Protein AF-0000000086845057 (afdb_homodimer)

Structure (mmCIF, N/CA/C/O backbone):
data_AF-0000000086845057-model_v1
#
loop_
_entity.id
_entity.type
_entity.pdbx_description
1 polymer 'CENP-V/GFA domain-containing protein'
#
loop_
_atom_site.group_PDB
_atom_site.id
_atom_site.type_symbol
_atom_site.label_atom_id
_atom_site.label_alt_id
_atom_site.label_comp_id
_atom_site.label_asym_id
_atom_site.label_entity_id
_atom_site.label_seq_id
_atom_site.pdbx_PDB_ins_code
_atom_site.Cartn_x
_atom_site.Cartn_y
_atom_site.Cartn_z
_atom_site.occupancy
_atom_site.B_iso_or_equiv
_atom_site.auth_seq_id
_atom_site.auth_comp_id
_atom_site.auth_asym_id
_atom_site.auth_atom_id
_atom_site.pdbx_PDB_model_num
ATOM 1 N N . MET A 1 1 ? -9.938 1.823 24.094 1 38.22 1 MET A N 1
ATOM 2 C CA . MET A 1 1 ? -8.742 2.551 23.688 1 38.22 1 MET A CA 1
ATOM 3 C C . MET A 1 1 ? -9.117 3.84 22.953 1 38.22 1 MET A C 1
ATOM 5 O O . MET A 1 1 ? -9.945 3.826 22.047 1 38.22 1 MET A O 1
ATOM 9 N N . SER A 1 2 ? -8.805 4.957 23.609 1 45.94 2 SER A N 1
ATOM 10 C CA . SER A 1 2 ? -9.266 6.293 23.234 1 45.94 2 SER A CA 1
ATOM 11 C C . SER A 1 2 ? -8.805 6.672 21.828 1 45.94 2 SER A C 1
ATOM 13 O O . SER A 1 2 ? -7.805 6.145 21.344 1 45.94 2 SER A O 1
ATOM 15 N N . LYS A 1 3 ? -9.664 7.242 21.125 1 55.38 3 LYS A N 1
ATOM 16 C CA . LYS A 1 3 ? -9.305 7.879 19.859 1 55.38 3 LYS A CA 1
ATOM 17 C C . LYS A 1 3 ? -7.977 8.617 19.969 1 55.38 3 LYS A C 1
ATOM 19 O O . LYS A 1 3 ? -7.727 9.305 20.953 1 55.38 3 LYS A O 1
ATOM 24 N 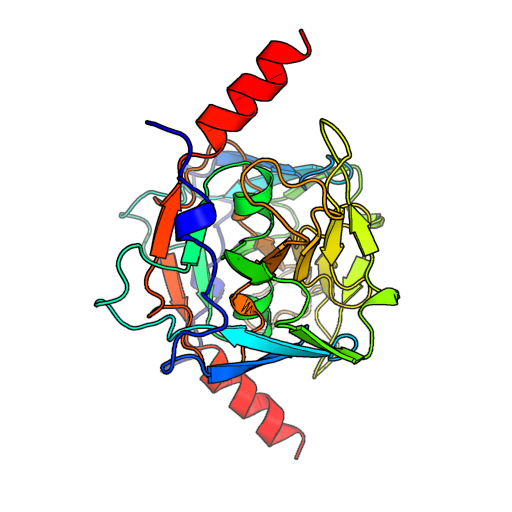N . PRO A 1 4 ? -6.992 8.195 19.156 1 59.47 4 PRO A N 1
ATOM 25 C CA . PRO A 1 4 ? -5.762 8.977 19.281 1 59.47 4 PRO A CA 1
ATOM 26 C C . PRO A 1 4 ? -6.016 10.484 19.219 1 59.47 4 PRO A C 1
ATOM 28 O O . PRO A 1 4 ? -6.926 10.93 18.516 1 59.47 4 PRO A O 1
ATOM 31 N N . ASP A 1 5 ? -5.457 11.148 20.203 1 65.12 5 ASP A N 1
ATOM 32 C CA . ASP A 1 5 ? -5.438 12.602 20.094 1 65.12 5 ASP A CA 1
ATOM 33 C C . ASP A 1 5 ? -4.68 13.047 18.859 1 65.12 5 ASP A C 1
ATOM 35 O O . ASP A 1 5 ? -3.447 13.047 18.828 1 65.12 5 ASP A O 1
ATOM 39 N N . PHE A 1 6 ? -5.305 13.32 17.734 1 67.31 6 PHE A N 1
ATOM 40 C CA . PHE A 1 6 ? -4.73 13.664 16.453 1 67.31 6 PHE A CA 1
ATOM 41 C C . PHE A 1 6 ? -3.898 14.938 16.547 1 67.31 6 PHE A C 1
ATOM 43 O O . PHE A 1 6 ? -2.961 15.133 15.766 1 67.31 6 PHE A O 1
ATOM 50 N N . ALA A 1 7 ? -4.242 15.758 17.5 1 70.75 7 ALA A N 1
ATOM 51 C CA . ALA A 1 7 ? -3.449 16.969 17.688 1 70.75 7 ALA A CA 1
ATOM 52 C C . ALA A 1 7 ? -1.992 16.641 17.984 1 70.75 7 ALA A C 1
ATOM 54 O O . ALA A 1 7 ? -1.083 17.344 17.562 1 70.75 7 ALA A O 1
ATOM 55 N N . GLU A 1 8 ? -1.863 15.508 18.609 1 77.44 8 GLU A N 1
ATOM 56 C CA . GLU A 1 8 ? -0.512 15.094 18.984 1 77.44 8 GLU A CA 1
ATOM 57 C C . GLU A 1 8 ? 0.227 14.508 17.781 1 77.44 8 GLU A C 1
ATOM 59 O O . GLU A 1 8 ? 1.453 14.383 17.797 1 77.44 8 GLU A O 1
ATOM 64 N N . LEU A 1 9 ? -0.539 14.336 16.734 1 78.75 9 LEU A N 1
ATOM 65 C CA . LEU A 1 9 ? 0.05 13.672 15.57 1 78.75 9 LEU A CA 1
ATOM 66 C C . LEU A 1 9 ? 0.524 14.695 14.539 1 78.75 9 LEU A C 1
ATOM 68 O O . LEU A 1 9 ? 1.315 14.367 13.656 1 78.75 9 LEU A O 1
ATOM 72 N N . LEU A 1 10 ? 0.167 15.898 14.789 1 84.25 10 LEU A N 1
ATOM 73 C CA . LEU A 1 10 ? 0.524 16.938 13.836 1 84.25 10 LEU A CA 1
ATOM 74 C C . LEU A 1 10 ? 1.962 17.406 14.055 1 84.25 10 LEU A C 1
ATOM 76 O O . LEU A 1 10 ? 2.396 17.578 15.195 1 84.25 10 LEU A O 1
ATOM 80 N N . ALA A 1 11 ? 2.635 17.5 12.992 1 82.69 11 ALA A N 1
ATOM 81 C CA . ALA A 1 11 ? 3.924 18.172 13.055 1 82.69 11 ALA A CA 1
ATOM 82 C C . ALA A 1 11 ? 3.746 19.656 13.375 1 82.69 11 ALA A C 1
ATOM 84 O O . ALA A 1 11 ? 3.246 20.422 12.547 1 82.69 11 ALA A O 1
ATOM 85 N N . ALA A 1 12 ? 4.23 20 14.492 1 84.81 12 ALA A N 1
ATOM 86 C CA . ALA A 1 12 ? 4.125 21.422 14.844 1 84.81 12 ALA A CA 1
ATOM 87 C C . ALA A 1 12 ? 4.941 22.281 13.883 1 84.81 12 ALA A C 1
ATOM 89 O O . ALA A 1 12 ? 6.141 22.062 13.711 1 84.81 12 ALA A O 1
ATOM 90 N N . PRO A 1 13 ? 4.316 23.281 13.297 1 88.75 13 PRO A N 1
ATOM 91 C CA . PRO A 1 13 ? 5.039 24.094 12.312 1 88.75 13 PRO A CA 1
ATOM 92 C C . PRO A 1 13 ? 6.262 24.781 12.914 1 88.75 13 PRO A C 1
ATOM 94 O O . PRO A 1 13 ? 7.238 25.047 12.203 1 88.75 13 PRO A O 1
ATOM 97 N N . GLU A 1 14 ? 6.234 25 14.141 1 90.31 14 GLU A N 1
ATOM 98 C CA . GLU A 1 14 ? 7.297 25.766 14.781 1 90.31 14 GLU A CA 1
ATOM 99 C C . GLU A 1 14 ? 8.391 24.844 15.32 1 90.31 14 GLU A C 1
ATOM 101 O O . GLU A 1 14 ? 9.406 25.312 15.844 1 90.31 14 GLU A O 1
ATOM 106 N N . ASN A 1 15 ? 8.156 23.625 15.219 1 91.19 15 ASN A N 1
ATOM 107 C CA . ASN A 1 15 ? 9.195 22.688 15.68 1 91.19 15 ASN A CA 1
ATOM 108 C C . ASN A 1 15 ? 10.508 22.906 14.93 1 91.19 15 ASN A C 1
ATOM 110 O O . ASN A 1 15 ? 10.562 22.766 13.711 1 91.19 15 ASN A O 1
ATOM 114 N N . PRO A 1 16 ? 11.562 23.266 15.633 1 93.31 16 PRO A N 1
ATOM 115 C CA . PRO A 1 16 ? 12.828 23.594 14.977 1 93.31 16 PRO A CA 1
ATOM 116 C C . PRO A 1 16 ? 13.492 22.375 14.352 1 93.31 16 PRO A C 1
ATOM 118 O O . PRO A 1 16 ? 14.43 22.516 13.555 1 93.31 16 PRO A O 1
ATOM 121 N N . ASN A 1 17 ? 13.031 21.172 14.641 1 93 17 ASN A N 1
ATOM 122 C CA . ASN A 1 17 ? 13.633 19.953 14.117 1 93 17 ASN A CA 1
ATOM 123 C C . ASN A 1 17 ? 12.977 19.516 12.812 1 93 17 ASN A C 1
ATOM 125 O O . ASN A 1 17 ? 13.398 18.531 12.195 1 93 17 ASN A O 1
ATOM 129 N N . ASN A 1 18 ? 12.016 20.266 12.406 1 95.38 18 ASN A N 1
ATOM 130 C CA . ASN A 1 18 ? 11.336 19.906 11.164 1 95.38 18 ASN A CA 1
ATOM 131 C C . ASN A 1 18 ? 12.281 19.969 9.969 1 95.38 18 ASN A C 1
ATOM 133 O O . ASN A 1 18 ? 13.141 20.844 9.898 1 95.38 18 ASN A O 1
ATOM 137 N N . VAL A 1 19 ? 12.086 19.016 9.086 1 96.06 19 VAL A N 1
ATOM 138 C CA . VAL A 1 19 ? 12.836 18.984 7.836 1 96.06 19 VAL A CA 1
ATOM 139 C C . VAL A 1 19 ? 11.883 18.797 6.66 1 96.06 19 VAL A C 1
ATOM 141 O O . VAL A 1 19 ? 10.781 18.266 6.832 1 96.06 19 VAL A O 1
ATOM 144 N N . TRP A 1 20 ? 12.312 19.297 5.52 1 97.75 20 TRP A N 1
ATOM 145 C CA . TRP A 1 20 ? 11.531 19.078 4.301 1 97.75 20 TRP A CA 1
ATOM 146 C C . TRP A 1 20 ? 11.828 17.688 3.715 1 97.75 20 TRP A C 1
ATOM 148 O O . TRP A 1 20 ? 12.984 17.359 3.467 1 97.75 20 TRP A O 1
ATOM 158 N N . TYR A 1 21 ? 10.82 16.922 3.463 1 98.12 21 TYR A N 1
ATOM 159 C CA . TYR A 1 21 ? 10.914 15.633 2.787 1 98.12 21 TYR A CA 1
ATOM 160 C C . TYR A 1 21 ? 10.344 15.719 1.375 1 98.12 21 TYR A C 1
ATOM 162 O O . TYR A 1 21 ? 9.148 15.977 1.194 1 98.12 21 TYR A O 1
ATOM 170 N N . PRO A 1 22 ? 11.211 15.492 0.388 1 98.75 22 PRO A N 1
ATOM 171 C CA . PRO A 1 22 ? 10.625 15.32 -0.945 1 98.75 22 PRO A CA 1
ATOM 172 C C . PRO A 1 22 ? 9.781 14.055 -1.065 1 98.75 22 PRO A C 1
ATOM 174 O O . PRO A 1 22 ? 10.125 13.023 -0.483 1 98.75 22 PRO A O 1
ATOM 177 N N . CYS A 1 23 ? 8.68 14.203 -1.789 1 98.75 23 CYS A N 1
ATOM 178 C CA . CYS A 1 23 ? 7.738 13.109 -1.978 1 98.75 23 CYS A CA 1
ATOM 179 C C . CYS A 1 23 ? 7.355 12.961 -3.445 1 98.75 23 CYS A C 1
ATOM 181 O O . CYS A 1 23 ? 7.316 13.945 -4.184 1 98.75 23 CYS A O 1
ATOM 183 N N . SER A 1 24 ? 7.094 11.727 -3.834 1 98.75 24 SER A N 1
ATOM 184 C CA . SER A 1 24 ? 6.531 11.484 -5.16 1 98.75 24 SER A CA 1
ATOM 185 C C . SER A 1 24 ? 5.852 10.117 -5.234 1 98.75 24 SER A C 1
ATOM 187 O O . SER A 1 24 ? 6.176 9.219 -4.461 1 98.75 24 SER A O 1
ATOM 189 N N . CYS A 1 25 ? 4.859 10.086 -6.125 1 98.75 25 CYS A N 1
ATOM 190 C CA . CYS A 1 25 ? 4.379 8.758 -6.48 1 98.75 25 CYS A CA 1
ATOM 191 C C . CYS A 1 25 ? 5.418 8 -7.293 1 98.75 25 CYS A C 1
ATOM 193 O O . CYS A 1 25 ? 6.527 8.492 -7.508 1 98.75 25 CYS A O 1
ATOM 195 N N . HIS A 1 26 ? 5.148 6.805 -7.699 1 98.44 26 HIS A N 1
ATOM 196 C CA . HIS A 1 26 ? 6.18 5.988 -8.328 1 98.44 26 HIS A CA 1
ATOM 197 C C . HIS A 1 26 ? 6.527 6.508 -9.719 1 98.44 26 HIS A C 1
ATOM 199 O O . HIS A 1 26 ? 7.699 6.543 -10.094 1 98.44 26 HIS A O 1
ATOM 205 N N . CYS A 1 27 ? 5.523 6.91 -10.531 1 98.19 27 CYS A N 1
ATOM 206 C CA . CYS A 1 27 ? 5.758 7.324 -11.906 1 98.19 27 CYS A CA 1
ATOM 207 C C . CYS A 1 27 ? 6.258 8.758 -11.969 1 98.19 27 CYS A C 1
ATOM 209 O O . CYS A 1 27 ? 6.715 9.219 -13.016 1 98.19 27 CYS A O 1
ATOM 211 N N . GLY A 1 28 ? 6.055 9.469 -10.938 1 98.12 28 GLY A N 1
ATOM 212 C CA . GLY A 1 28 ? 6.559 10.828 -10.898 1 98.12 28 GLY A CA 1
ATOM 213 C C . GLY A 1 28 ? 5.523 11.859 -11.305 1 98.12 28 GLY A C 1
ATOM 214 O O . GLY A 1 28 ? 5.789 13.062 -11.266 1 98.12 28 GLY A O 1
ATOM 215 N N . ALA A 1 29 ? 4.328 11.445 -11.609 1 98.44 29 ALA A N 1
ATOM 216 C CA . ALA A 1 29 ? 3.283 12.375 -12.031 1 98.44 29 ALA A CA 1
ATOM 217 C C . ALA A 1 29 ? 2.904 13.328 -10.898 1 98.44 29 ALA A C 1
ATOM 219 O O . ALA A 1 29 ? 2.463 14.445 -11.148 1 98.44 29 ALA A O 1
ATOM 220 N N . THR A 1 30 ? 3.025 12.906 -9.703 1 98.62 30 THR A N 1
ATOM 221 C CA . THR A 1 30 ? 2.773 13.75 -8.539 1 98.62 30 THR A CA 1
ATOM 222 C C . THR A 1 30 ? 4.035 13.898 -7.695 1 98.62 30 THR A C 1
ATOM 224 O O . THR A 1 30 ? 4.695 12.906 -7.371 1 98.62 30 THR A O 1
ATOM 227 N N . SER A 1 31 ? 4.344 15.117 -7.418 1 98.75 31 SER A N 1
ATOM 228 C CA . SER A 1 31 ? 5.492 15.422 -6.574 1 98.75 31 SER A CA 1
ATOM 229 C C . SER A 1 31 ? 5.211 16.625 -5.676 1 98.75 31 SER A C 1
ATOM 231 O O . SER A 1 31 ? 4.465 17.531 -6.051 1 98.75 31 SER A O 1
ATOM 233 N N . PHE A 1 32 ? 5.75 16.609 -4.504 1 98.88 32 PHE A N 1
ATOM 234 C CA . PHE A 1 32 ? 5.625 17.656 -3.5 1 98.88 32 PHE A CA 1
ATOM 235 C C . PHE A 1 32 ? 6.664 17.484 -2.398 1 98.88 32 PHE A C 1
ATOM 237 O O . PHE A 1 32 ? 7.508 16.594 -2.475 1 98.88 32 PHE A O 1
ATOM 244 N N . LYS A 1 33 ? 6.688 18.391 -1.488 1 98.75 33 LYS A N 1
ATOM 245 C CA . LYS A 1 33 ? 7.484 18.234 -0.278 1 98.75 33 LYS A CA 1
ATOM 246 C C . LYS A 1 33 ? 6.668 18.562 0.969 1 98.75 33 LYS A C 1
ATOM 248 O O . LYS A 1 33 ? 5.73 19.359 0.911 1 98.75 33 LYS A O 1
ATOM 253 N N . ILE A 1 34 ? 7.023 17.938 2.078 1 98.31 34 ILE A N 1
ATOM 254 C CA . ILE A 1 34 ? 6.301 18.109 3.334 1 98.31 34 ILE A CA 1
ATOM 255 C C . ILE A 1 34 ? 7.285 18.453 4.449 1 98.31 34 ILE A C 1
ATOM 257 O O . ILE A 1 34 ? 8.359 17.844 4.547 1 98.31 34 ILE A O 1
ATOM 261 N N . LEU A 1 35 ? 6.918 19.469 5.238 1 97.56 35 LEU A N 1
ATOM 262 C CA . LEU A 1 35 ? 7.672 19.875 6.418 1 97.56 35 LEU A CA 1
ATOM 263 C C . LEU A 1 35 ? 7.219 19.094 7.645 1 97.56 35 LEU A C 1
ATOM 265 O O . LEU A 1 35 ? 6.066 19.203 8.07 1 97.56 35 LEU A O 1
ATOM 269 N N . HIS A 1 36 ? 8.141 18.281 8.227 1 96.25 36 HIS A N 1
ATOM 270 C CA . HIS A 1 36 ? 7.762 17.391 9.32 1 96.25 36 HIS A CA 1
ATOM 271 C C . HIS A 1 36 ? 8.961 17.078 10.203 1 96.25 36 HIS A C 1
ATOM 273 O O . HIS A 1 36 ? 10.109 17.203 9.781 1 96.25 36 HIS A O 1
ATOM 279 N N . GLU A 1 37 ? 8.68 16.672 11.406 1 94.94 37 GLU A N 1
ATOM 280 C CA . GLU A 1 37 ? 9.75 16.25 12.305 1 94.94 37 GLU A CA 1
ATOM 281 C C . GLU A 1 37 ? 10.383 14.953 11.836 1 94.94 37 GLU A C 1
ATOM 283 O O . GLU A 1 37 ? 9.828 14.258 10.977 1 94.94 37 GLU A O 1
ATOM 288 N N . PRO A 1 38 ? 11.57 14.617 12.391 1 94 38 PRO A N 1
ATOM 289 C CA . PRO A 1 38 ? 12.195 13.359 11.992 1 94 38 PRO A CA 1
ATOM 290 C C . PRO A 1 38 ? 11.32 12.141 12.305 1 94 38 PRO A C 1
ATOM 292 O O . PRO A 1 38 ? 10.781 12.031 13.406 1 94 38 PRO A O 1
ATOM 295 N N . LEU A 1 39 ? 11.266 11.242 11.398 1 95.88 39 LEU A N 1
ATOM 296 C CA . LEU A 1 39 ? 10.258 10.18 11.445 1 95.88 39 LEU A CA 1
ATOM 297 C C . LEU A 1 39 ? 10.852 8.891 12.008 1 95.88 39 LEU A C 1
ATOM 299 O O . LEU A 1 39 ? 10.117 7.969 12.367 1 95.88 39 LEU A O 1
ATOM 303 N N . GLU A 1 40 ? 12.195 8.844 12.07 1 93.44 40 GLU A N 1
ATOM 304 C CA . GLU A 1 40 ? 12.891 7.637 12.516 1 93.44 40 GLU A CA 1
ATOM 305 C C . GLU A 1 40 ? 13.328 7.758 13.969 1 93.44 40 GLU A C 1
ATOM 307 O O . GLU A 1 40 ? 13.711 6.766 14.594 1 93.44 40 GLU A O 1
ATOM 312 N N . SER A 1 41 ? 13.219 8.984 14.492 1 88.62 41 SER A N 1
ATOM 313 C CA . SER A 1 41 ? 13.734 9.227 15.836 1 88.62 41 SER A CA 1
ATOM 314 C C . SER A 1 41 ? 12.852 8.555 16.891 1 88.62 41 SER A C 1
ATOM 316 O O . SER A 1 41 ? 11.656 8.836 16.969 1 88.62 41 SER A O 1
ATOM 318 N N . PRO A 1 42 ? 13.469 7.793 17.703 1 87.38 42 PRO A N 1
ATOM 319 C CA . PRO A 1 42 ? 12.695 7.176 18.781 1 87.38 42 PRO A CA 1
ATOM 320 C C . PRO A 1 42 ? 12.273 8.18 19.859 1 87.38 42 PRO A C 1
ATOM 322 O O . PRO A 1 42 ? 11.406 7.879 20.688 1 87.38 42 PRO A O 1
ATOM 325 N N . SER A 1 43 ? 12.812 9.305 19.781 1 82.62 43 SER A N 1
ATOM 326 C CA . SER A 1 43 ? 12.523 10.297 20.812 1 82.62 43 SER A CA 1
ATOM 327 C C . SER A 1 43 ? 11.227 11.039 20.516 1 82.62 43 SER A C 1
ATOM 329 O O . SER A 1 43 ? 10.688 11.734 21.391 1 82.62 43 SER A O 1
ATOM 331 N N . SER A 1 44 ? 10.789 10.836 19.312 1 80.62 44 SER A N 1
ATOM 332 C CA . SER A 1 44 ? 9.516 11.461 18.984 1 80.62 44 SER A CA 1
ATOM 333 C C . SER A 1 44 ? 8.359 10.805 19.719 1 80.62 44 SER A C 1
ATOM 335 O O . SER A 1 44 ? 8.008 9.648 19.438 1 80.62 44 SER A O 1
ATOM 337 N N . LYS A 1 45 ? 7.805 11.414 20.719 1 79.25 45 LYS A N 1
ATOM 338 C CA . LYS A 1 45 ? 6.684 10.922 21.5 1 79.25 45 LYS A CA 1
ATOM 339 C C . LYS A 1 45 ? 5.535 11.922 21.516 1 79.25 45 LYS A C 1
ATOM 341 O O . LYS A 1 45 ? 5.695 13.055 21.969 1 79.25 45 LYS A O 1
ATOM 346 N N . PRO A 1 46 ? 4.594 11.484 20.891 1 81.31 46 PRO A N 1
ATOM 347 C CA . PRO A 1 46 ? 4.254 10.18 20.312 1 81.31 46 PRO A CA 1
ATOM 348 C C . PRO A 1 46 ? 4.898 9.953 18.953 1 81.31 46 PRO A C 1
ATOM 350 O O . PRO A 1 46 ? 5.285 10.906 18.281 1 81.31 46 PRO A O 1
ATOM 353 N N . ALA A 1 47 ? 5.027 8.648 18.641 1 89.94 47 ALA A N 1
ATOM 354 C CA . ALA A 1 47 ? 5.539 8.336 17.312 1 89.94 47 ALA A CA 1
ATOM 355 C C . ALA A 1 47 ? 4.719 9.023 16.219 1 89.94 47 ALA A C 1
ATOM 357 O O . ALA A 1 47 ? 3.486 9.023 16.281 1 89.94 47 ALA A O 1
ATOM 358 N N . PRO A 1 48 ? 5.375 9.508 15.281 1 92 48 PRO A N 1
ATOM 359 C CA . PRO A 1 48 ? 4.676 10.398 14.352 1 92 48 PRO A CA 1
ATOM 360 C C . PRO A 1 48 ? 4.031 9.648 13.188 1 92 48 PRO A C 1
ATOM 362 O O . PRO A 1 48 ? 3.221 10.219 12.453 1 92 48 PRO A O 1
ATOM 365 N N . VAL A 1 49 ? 4.387 8.414 13 1 96.56 49 VAL A N 1
ATOM 366 C CA . VAL A 1 49 ? 3.881 7.688 11.844 1 96.56 49 VAL A CA 1
ATOM 367 C C . VAL A 1 49 ? 2.811 6.691 12.281 1 96.56 49 VAL A C 1
ATOM 369 O O . VAL A 1 49 ? 3.092 5.766 13.047 1 96.56 49 VAL A O 1
ATOM 372 N N . ILE A 1 50 ? 1.66 6.855 11.727 1 95.62 50 ILE A N 1
ATOM 373 C CA . ILE A 1 50 ? 0.522 6.035 12.133 1 95.62 50 ILE A CA 1
ATOM 374 C C . ILE A 1 50 ? 0.45 4.785 11.258 1 95.62 50 ILE A C 1
ATOM 376 O O . ILE A 1 50 ? 0.477 4.875 10.031 1 95.62 50 ILE A O 1
ATOM 380 N N . LYS A 1 51 ? 0.389 3.676 11.953 1 96.5 51 LYS A N 1
ATOM 381 C CA . LYS A 1 51 ? 0.033 2.402 11.336 1 96.5 51 LYS A CA 1
ATOM 382 C C . LYS A 1 51 ? -1.318 1.905 11.844 1 96.5 51 LYS A C 1
ATOM 384 O O . LYS A 1 51 ? -1.419 1.389 12.961 1 96.5 51 LYS A O 1
ATOM 389 N N . CYS A 1 52 ? -2.299 2.061 11.078 1 95.5 52 CYS A N 1
ATOM 390 C CA . CYS A 1 52 ? -3.676 1.756 11.453 1 95.5 52 CYS A CA 1
ATOM 391 C C . CYS A 1 52 ? -4.129 0.437 10.844 1 95.5 52 CYS A C 1
ATOM 393 O O . CYS A 1 52 ? -3.705 0.08 9.742 1 95.5 52 CYS A O 1
ATOM 395 N N . ASN A 1 53 ? -5.055 -0.255 11.492 1 95.5 53 ASN A N 1
ATOM 396 C CA . ASN A 1 53 ? -5.48 -1.554 10.977 1 95.5 53 ASN A CA 1
ATOM 397 C C . ASN A 1 53 ? -6.918 -1.51 10.469 1 95.5 53 ASN A C 1
ATOM 399 O O . ASN A 1 53 ? -7.586 -2.543 10.391 1 95.5 53 ASN A O 1
ATOM 403 N N . CYS A 1 54 ? -7.426 -0.37 10.18 1 94.94 54 CYS A N 1
ATOM 404 C CA . CYS A 1 54 ? -8.711 -0.356 9.484 1 94.94 54 CYS A CA 1
ATOM 405 C C . CYS A 1 54 ? -8.57 -0.91 8.07 1 94.94 54 CYS A C 1
ATOM 407 O O . CYS A 1 54 ? -7.453 -1.097 7.578 1 94.94 54 CYS A O 1
ATOM 409 N N . SER A 1 55 ? -9.68 -1.18 7.41 1 95.62 55 SER A N 1
ATOM 410 C CA . SER A 1 55 ? -9.656 -1.872 6.125 1 95.62 55 SER A CA 1
ATOM 411 C C . SER A 1 55 ? -8.914 -1.053 5.07 1 95.62 55 SER A C 1
ATOM 413 O O . SER A 1 55 ? -8.109 -1.591 4.309 1 95.62 55 SER A O 1
ATOM 415 N N . MET A 1 56 ? -9.086 0.261 5.039 1 96.44 56 MET A N 1
ATOM 416 C CA . MET A 1 56 ? -8.461 1.11 4.031 1 96.44 56 MET A CA 1
ATOM 417 C C . MET A 1 56 ? -6.949 1.171 4.234 1 96.44 56 MET A C 1
ATOM 419 O O . MET A 1 56 ? -6.188 1.012 3.281 1 96.44 56 MET A O 1
ATOM 423 N N . CYS A 1 57 ? -6.562 1.35 5.414 1 97.31 57 CYS A N 1
ATOM 424 C CA . CYS A 1 57 ? -5.137 1.46 5.703 1 97.31 57 CYS A CA 1
ATOM 425 C C . CYS A 1 57 ? -4.422 0.144 5.422 1 97.31 57 CYS A C 1
ATOM 427 O O . CYS A 1 57 ? -3.309 0.139 4.891 1 97.31 57 CYS A O 1
ATOM 429 N N . VAL A 1 58 ? -5.086 -0.956 5.781 1 97.69 58 VAL A N 1
ATOM 430 C CA . VAL A 1 58 ? -4.473 -2.262 5.555 1 97.69 58 VAL A CA 1
ATOM 431 C C . VAL A 1 58 ? -4.344 -2.518 4.055 1 97.69 58 VAL A C 1
ATOM 433 O O . VAL A 1 58 ? -3.266 -2.865 3.568 1 97.69 58 VAL A O 1
ATOM 436 N N . LYS A 1 59 ? -5.352 -2.277 3.314 1 98.19 59 LYS A N 1
ATOM 437 C CA . LYS A 1 59 ? -5.375 -2.635 1.899 1 98.19 59 LYS A CA 1
ATOM 438 C C . LYS A 1 59 ? -4.473 -1.713 1.084 1 98.19 59 LYS A C 1
ATOM 440 O O . LYS A 1 59 ? -3.895 -2.131 0.078 1 98.19 59 LYS A O 1
ATOM 445 N N . THR A 1 60 ? -4.285 -0.497 1.499 1 98.12 60 THR A N 1
ATOM 446 C CA . THR A 1 60 ? -3.455 0.432 0.741 1 98.12 60 THR A CA 1
ATOM 447 C C . THR A 1 60 ? -2.021 0.423 1.262 1 98.12 60 THR A C 1
ATOM 449 O O . THR A 1 60 ? -1.113 0.937 0.604 1 98.12 60 THR A O 1
ATOM 452 N N . GLY A 1 61 ? -1.837 -0.11 2.441 1 98 61 GLY A N 1
ATOM 453 C CA . GLY A 1 61 ? -0.512 -0.102 3.041 1 98 61 GLY A CA 1
ATOM 454 C C . GLY A 1 61 ? -0.107 1.258 3.578 1 98 61 GLY A C 1
ATOM 455 O O . GLY A 1 61 ? 1.083 1.562 3.678 1 98 61 GLY A O 1
ATOM 456 N N . TYR A 1 62 ? -1.047 2.055 3.975 1 98.44 62 TYR A N 1
ATOM 457 C CA . TYR A 1 62 ? -0.795 3.395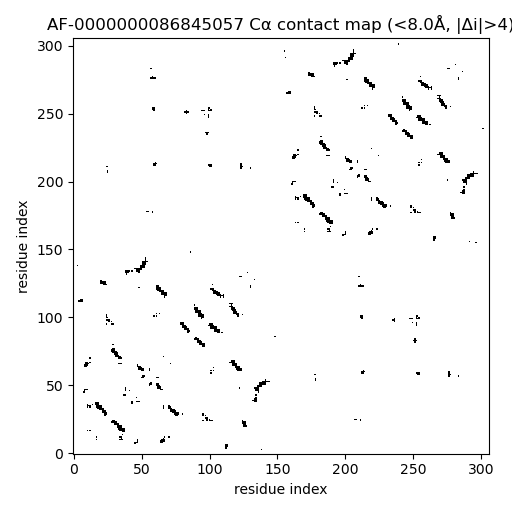 4.496 1 98.44 62 TYR A CA 1
ATOM 458 C C . TYR A 1 62 ? 0.146 3.346 5.691 1 98.44 62 TYR A C 1
ATOM 460 O O . TYR A 1 62 ? -0.009 2.502 6.578 1 98.44 62 TYR A O 1
ATOM 468 N N . LEU A 1 63 ? 1.11 4.133 5.668 1 98.31 63 LEU A N 1
ATOM 469 C CA . LEU A 1 63 ? 1.825 4.684 6.812 1 98.31 63 LEU A CA 1
ATOM 470 C C . LEU A 1 63 ? 1.687 6.203 6.859 1 98.31 63 LEU A C 1
ATOM 472 O O . LEU A 1 63 ? 2.344 6.914 6.098 1 98.31 63 LEU A O 1
ATOM 476 N N . LEU A 1 64 ? 0.897 6.715 7.828 1 97.38 64 LEU A N 1
ATOM 477 C CA . LEU A 1 64 ? 0.407 8.078 7.66 1 97.38 64 LEU A CA 1
ATOM 478 C C . LEU A 1 64 ? 1.141 9.039 8.586 1 97.38 64 LEU A C 1
ATOM 480 O O . LEU A 1 64 ? 1.337 8.734 9.766 1 97.38 64 LEU A O 1
ATOM 484 N N . ILE A 1 65 ? 1.511 10.141 8.008 1 96.5 65 ILE A N 1
ATOM 485 C CA . ILE A 1 65 ? 1.941 11.297 8.789 1 96.5 65 ILE A CA 1
ATOM 486 C C . ILE A 1 65 ? 0.98 12.461 8.562 1 96.5 65 ILE A C 1
ATOM 488 O O . ILE A 1 65 ? 0.411 12.602 7.473 1 96.5 65 ILE A O 1
ATOM 492 N N . TYR A 1 66 ? 0.847 13.266 9.578 1 94.19 66 TYR A N 1
ATOM 493 C CA . TYR A 1 66 ? -0.132 14.344 9.555 1 94.19 66 TYR A CA 1
ATOM 494 C C . TYR A 1 66 ? 0.555 15.703 9.609 1 94.19 66 TYR A C 1
ATOM 496 O O . TYR A 1 66 ? 1.523 15.883 10.352 1 94.19 66 TYR A O 1
ATOM 504 N N . ALA A 1 67 ? 0.036 16.609 8.828 1 93.25 67 ALA A N 1
ATOM 505 C CA . ALA A 1 67 ? 0.538 17.969 8.789 1 93.25 67 ALA A CA 1
ATOM 506 C C . ALA A 1 67 ? -0.567 18.953 8.391 1 93.25 67 ALA A C 1
ATOM 508 O O . ALA A 1 67 ? -1.598 18.547 7.848 1 93.25 67 ALA A O 1
ATOM 509 N N . PHE A 1 68 ? -0.281 20.172 8.766 1 92.5 68 PHE A N 1
ATOM 510 C CA . PHE A 1 68 ? -1.133 21.203 8.195 1 92.5 68 PHE A CA 1
ATOM 511 C C . PHE A 1 68 ? -0.865 21.375 6.699 1 92.5 68 PHE A C 1
ATOM 513 O O . PHE A 1 68 ? 0.264 21.188 6.242 1 92.5 68 PHE A O 1
ATOM 520 N N . ARG A 1 69 ? -1.896 21.75 5.973 1 93.88 69 ARG A N 1
ATOM 521 C CA . ARG A 1 69 ? -1.782 21.922 4.527 1 93.88 69 ARG A CA 1
ATOM 522 C C . ARG A 1 69 ? -0.652 22.875 4.168 1 93.88 69 ARG A C 1
ATOM 524 O O . ARG A 1 69 ? 0.043 22.672 3.17 1 93.88 69 ARG A O 1
ATOM 531 N N . HIS A 1 70 ? -0.479 23.891 4.953 1 93.69 70 HIS A N 1
ATOM 532 C CA . HIS A 1 70 ? 0.523 24.906 4.629 1 93.69 70 HIS A CA 1
ATOM 533 C C . HIS A 1 70 ? 1.935 24.359 4.836 1 93.69 70 HIS A C 1
ATOM 535 O O . HIS A 1 70 ? 2.914 25.016 4.473 1 93.69 70 HIS A O 1
ATOM 541 N N . GLN A 1 71 ? 2.068 23.188 5.414 1 96.31 71 GLN A N 1
ATOM 542 C CA . GLN A 1 71 ? 3.361 22.531 5.57 1 96.31 71 GLN A CA 1
ATOM 543 C C . GLN A 1 71 ? 3.682 21.656 4.363 1 96.31 71 GLN A C 1
ATOM 545 O O . GLN A 1 71 ? 4.645 20.891 4.383 1 96.31 71 GLN A O 1
ATOM 550 N N . ILE A 1 72 ? 2.908 21.75 3.357 1 97.69 72 ILE A N 1
ATOM 551 C CA . ILE A 1 72 ? 3.129 21.047 2.104 1 97.69 72 ILE A CA 1
ATOM 552 C C . ILE A 1 72 ? 3.344 22.047 0.972 1 97.69 72 ILE A C 1
ATOM 554 O O . ILE A 1 72 ? 2.584 23.016 0.834 1 97.69 72 ILE A O 1
ATOM 558 N N . GLU A 1 73 ? 4.363 21.828 0.252 1 98.31 73 GLU A N 1
ATOM 559 C CA . GLU A 1 73 ? 4.605 22.562 -0.988 1 98.31 73 GLU A CA 1
ATOM 560 C C . GLU A 1 73 ? 4.414 21.672 -2.205 1 98.31 73 GLU A C 1
ATOM 562 O O . GLU A 1 73 ? 5.23 20.781 -2.469 1 98.31 73 GLU A O 1
ATOM 567 N N . TYR A 1 74 ? 3.395 21.969 -2.949 1 98.12 74 TYR A N 1
ATOM 568 C CA . TYR A 1 74 ? 3.049 21.141 -4.105 1 98.12 74 TYR A CA 1
ATOM 569 C C . TYR A 1 74 ? 3.893 21.516 -5.316 1 98.12 74 TYR A C 1
ATOM 571 O O . TYR A 1 74 ? 4.043 22.703 -5.629 1 98.12 74 TYR A O 1
ATOM 579 N N . THR A 1 75 ? 4.445 20.547 -5.914 1 98.5 75 THR A N 1
ATOM 580 C CA . THR A 1 75 ? 5.281 20.781 -7.09 1 98.5 75 THR A CA 1
ATOM 581 C C . THR A 1 75 ? 4.531 20.406 -8.367 1 98.5 75 THR A C 1
ATOM 583 O O . THR A 1 75 ? 4.516 21.172 -9.328 1 98.5 75 THR A O 1
ATOM 586 N N . SER A 1 76 ? 3.914 19.203 -8.414 1 98.31 76 SER A N 1
ATOM 587 C CA . SER A 1 76 ? 3.209 18.781 -9.617 1 98.31 76 SER A CA 1
ATOM 588 C C . SER A 1 76 ? 2.168 17.703 -9.305 1 98.31 76 SER A C 1
ATOM 590 O O . SER A 1 76 ? 2.334 16.922 -8.367 1 98.31 76 SER A O 1
ATOM 592 N N . GLY A 1 77 ? 1.021 17.766 -9.992 1 98.5 77 GLY A N 1
ATOM 593 C CA . GLY A 1 77 ? 0.153 16.609 -10.18 1 98.5 77 GLY A CA 1
ATOM 594 C C . GLY A 1 77 ? -0.857 16.438 -9.062 1 98.5 77 GLY A C 1
ATOM 595 O O . GLY A 1 77 ? -1.696 15.539 -9.117 1 98.5 77 GLY A O 1
ATOM 596 N N . TRP A 1 78 ? -0.808 17.266 -8.016 1 97.94 78 TRP A N 1
ATOM 597 C CA . TRP A 1 78 ? -1.724 17.062 -6.898 1 97.94 78 TRP A CA 1
ATOM 598 C C . TRP A 1 78 ? -3.174 17.109 -7.367 1 97.94 78 TRP A C 1
ATOM 600 O O . TRP A 1 78 ? -3.984 16.266 -6.988 1 97.94 78 TRP A O 1
ATOM 610 N N . ASP A 1 79 ? -3.467 18.062 -8.203 1 96.81 79 ASP A N 1
ATOM 611 C CA . ASP A 1 79 ? -4.836 18.281 -8.656 1 96.81 79 ASP A CA 1
ATOM 612 C C . ASP A 1 79 ? -5.277 17.188 -9.617 1 96.81 79 ASP A C 1
ATOM 614 O O . ASP A 1 79 ? -6.465 17.047 -9.914 1 96.81 79 ASP A O 1
ATOM 618 N N . GLU A 1 80 ? -4.387 16.359 -10.125 1 98.31 80 GLU A N 1
ATOM 619 C CA . GLU A 1 80 ? -4.691 15.289 -11.07 1 98.31 80 GLU A CA 1
ATOM 620 C C . GLU A 1 80 ? -4.902 13.961 -10.352 1 98.31 80 GLU A C 1
ATOM 622 O O . GLU A 1 80 ? -5.32 12.977 -10.961 1 98.31 80 GLU A O 1
ATOM 627 N N . LEU A 1 81 ? -4.648 13.969 -9.07 1 98.75 81 LEU A N 1
ATOM 628 C CA . LEU A 1 81 ? -4.855 12.75 -8.305 1 98.75 81 LEU A CA 1
ATOM 629 C C . LEU A 1 81 ? -6.328 12.344 -8.312 1 98.75 81 LEU A C 1
ATOM 631 O O . LEU A 1 81 ? -7.211 13.203 -8.305 1 98.75 81 LEU A O 1
ATOM 635 N N . ARG A 1 82 ? -6.477 11.023 -8.328 1 98.69 82 ARG A N 1
ATOM 636 C CA . ARG A 1 82 ? -7.82 10.492 -8.148 1 98.69 82 ARG A CA 1
ATOM 637 C C . ARG A 1 82 ? -8.219 10.5 -6.676 1 98.69 82 ARG A C 1
ATOM 639 O O . ARG A 1 82 ? -7.355 10.469 -5.797 1 98.69 82 ARG A O 1
ATOM 646 N N . SER A 1 83 ? -9.539 10.648 -6.449 1 98.19 83 SER A N 1
ATOM 647 C CA . SER A 1 83 ? -10.086 10.648 -5.098 1 98.19 83 SER A CA 1
ATOM 648 C C . SER A 1 83 ? -11.07 9.5 -4.898 1 98.19 83 SER A C 1
ATOM 650 O O . SER A 1 83 ? -11.945 9.281 -5.734 1 98.19 83 SER A O 1
ATOM 652 N N . TYR A 1 84 ? -10.875 8.781 -3.873 1 98.25 84 TYR A N 1
ATOM 653 C CA . TYR A 1 84 ? -11.797 7.742 -3.438 1 98.25 84 TYR A CA 1
ATOM 654 C C . TYR A 1 84 ? -12.43 8.102 -2.096 1 98.25 84 TYR A C 1
ATOM 656 O O . TYR A 1 84 ? -11.727 8.469 -1.152 1 98.25 84 TYR A O 1
ATOM 664 N N . ARG A 1 85 ? -13.75 8.016 -2.104 1 95.69 85 ARG A N 1
ATOM 665 C CA . ARG A 1 85 ? -14.523 8.281 -0.892 1 95.69 85 ARG A CA 1
ATOM 666 C C . ARG A 1 85 ? -15.383 7.082 -0.519 1 95.69 85 ARG A C 1
ATOM 668 O O . ARG A 1 85 ? -15.945 6.418 -1.394 1 95.69 85 ARG A O 1
ATOM 675 N N . PHE A 1 86 ? -15.508 6.891 0.767 1 92.75 86 PHE A N 1
ATOM 676 C CA . PHE A 1 86 ? -16.359 5.816 1.254 1 92.75 86 PHE A CA 1
ATOM 677 C C . PHE A 1 86 ? -16.969 6.18 2.604 1 92.75 86 PHE A C 1
ATOM 679 O O . PHE A 1 86 ? -16.688 7.242 3.154 1 92.75 86 PHE A O 1
ATOM 686 N N . ALA A 1 87 ? -17.875 5.312 3.119 1 87.12 87 ALA A N 1
ATOM 687 C CA . ALA A 1 87 ? -18.594 5.543 4.367 1 87.12 87 ALA A CA 1
ATOM 688 C C . ALA A 1 87 ? -19.281 6.902 4.359 1 87.12 87 ALA A C 1
ATOM 690 O O . ALA A 1 87 ? -20.188 7.141 3.559 1 87.12 87 ALA A O 1
ATOM 691 N N . SER A 1 88 ? -18.734 7.887 5.211 1 74.69 88 SER A N 1
ATOM 692 C CA . SER A 1 88 ? -19.359 9.203 5.254 1 74.69 88 SER A CA 1
ATOM 693 C C . SER A 1 88 ? -19.062 10.008 3.992 1 74.69 88 SER A C 1
ATOM 695 O O . SER A 1 88 ? -19.703 11.023 3.73 1 74.69 88 SER A O 1
ATOM 697 N N . LYS A 1 89 ? -18.141 9.531 3.221 1 82.19 89 LYS A N 1
ATOM 698 C CA . LYS A 1 89 ? -17.734 10.133 1.954 1 82.19 89 LYS A CA 1
ATOM 699 C C . LYS A 1 89 ? -17.25 11.562 2.156 1 82.19 89 LYS A C 1
ATOM 701 O O . LYS A 1 89 ? -17.469 12.43 1.311 1 82.19 89 LYS A O 1
ATOM 706 N N . THR A 1 90 ? -16.516 11.82 3.262 1 83 90 THR A N 1
ATOM 707 C CA . THR A 1 90 ? -16.109 13.18 3.596 1 83 90 THR A CA 1
ATOM 708 C C . THR A 1 90 ? -14.609 13.359 3.348 1 83 90 THR A C 1
ATOM 710 O O . THR A 1 90 ? -14.133 14.492 3.203 1 83 90 THR A O 1
ATOM 713 N N . TRP A 1 91 ? -13.93 12.258 3.305 1 90.88 91 TRP A N 1
ATOM 714 C CA . TRP A 1 91 ? -12.477 12.32 3.158 1 90.88 91 TRP A CA 1
ATOM 715 C C . TRP A 1 91 ? -12.047 11.82 1.783 1 90.88 91 TRP A C 1
ATOM 717 O O . TRP A 1 91 ? -12.586 10.844 1.273 1 90.88 91 TRP A O 1
ATOM 727 N N . ASP A 1 92 ? -11.172 12.57 1.206 1 95.62 92 ASP A N 1
ATOM 728 C CA . ASP A 1 92 ? -10.602 12.164 -0.076 1 95.62 92 ASP A CA 1
ATOM 729 C C . ASP A 1 92 ? -9.359 11.297 0.123 1 95.62 92 ASP A C 1
ATOM 731 O O . ASP A 1 92 ? -8.305 11.797 0.509 1 95.62 92 ASP A O 1
ATOM 735 N N . HIS A 1 93 ? -9.516 10.039 -0.111 1 98.06 93 HIS A N 1
ATOM 736 C CA . HIS A 1 93 ? -8.328 9.211 -0.258 1 98.06 93 HIS A CA 1
ATOM 737 C C . HIS A 1 93 ? -7.723 9.352 -1.651 1 98.06 93 HIS A C 1
ATOM 739 O O . HIS A 1 93 ? -8.289 8.867 -2.631 1 98.06 93 HIS A O 1
ATOM 745 N N . LYS A 1 94 ? -6.594 9.977 -1.709 1 98.75 94 LYS A N 1
ATOM 746 C CA . LYS A 1 94 ? -6.02 10.375 -2.99 1 98.75 94 LYS A CA 1
ATOM 747 C C . LYS A 1 94 ? -4.973 9.367 -3.463 1 98.75 94 LYS A C 1
ATOM 749 O O . LYS A 1 94 ? -4.176 8.875 -2.662 1 98.75 94 LYS A O 1
ATOM 754 N N . PHE A 1 95 ? -4.984 9.062 -4.758 1 98.88 95 PHE A N 1
ATOM 755 C CA . PHE A 1 95 ? -3.998 8.148 -5.32 1 98.88 95 PHE A CA 1
ATOM 756 C C . PHE A 1 95 ? -3.688 8.516 -6.77 1 98.88 95 PHE A C 1
ATOM 758 O O . PHE A 1 95 ? -4.492 9.172 -7.434 1 98.88 95 PHE A O 1
ATOM 765 N N . CYS A 1 96 ? -2.514 8.18 -7.234 1 98.88 96 CYS A N 1
ATOM 766 C CA . CYS A 1 96 ? -2.115 8.438 -8.609 1 98.88 96 CYS A CA 1
ATOM 767 C C . CYS A 1 96 ? -2.875 7.535 -9.578 1 98.88 96 CYS A C 1
ATOM 769 O O . CYS A 1 96 ? -2.824 6.309 -9.461 1 98.88 96 CYS A O 1
ATOM 771 N N . GLY A 1 97 ? -3.531 8.133 -10.523 1 98.62 97 GLY A N 1
ATOM 772 C CA . GLY A 1 97 ? -4.301 7.371 -11.492 1 98.62 97 GLY A CA 1
ATOM 773 C C . GLY A 1 97 ? -3.432 6.637 -12.5 1 98.62 97 GLY A C 1
ATOM 774 O O . GLY A 1 97 ? -3.91 5.75 -13.211 1 98.62 97 GLY A O 1
ATOM 775 N N . ALA A 1 98 ? -2.189 6.98 -12.547 1 98.44 98 ALA A N 1
ATOM 776 C CA . ALA A 1 98 ? -1.282 6.395 -13.531 1 98.44 98 ALA A CA 1
ATOM 777 C C . ALA A 1 98 ? -0.56 5.18 -12.953 1 98.44 98 ALA A C 1
ATOM 779 O O . ALA A 1 98 ? -0.428 4.152 -13.617 1 98.44 98 ALA A O 1
ATOM 780 N N . CYS A 1 99 ? -0.117 5.262 -11.68 1 98.62 99 CYS A N 1
ATOM 781 C CA . CYS A 1 99 ? 0.698 4.164 -11.172 1 98.62 99 CYS A CA 1
ATOM 782 C C . CYS A 1 99 ? 0.038 3.512 -9.961 1 98.62 99 CYS A C 1
ATOM 784 O O . CYS A 1 99 ? 0.546 2.523 -9.43 1 98.62 99 CYS A O 1
ATOM 786 N N . GLY A 1 100 ? -0.998 4.062 -9.484 1 98.69 100 GLY A N 1
ATOM 787 C CA . GLY A 1 100 ? -1.782 3.416 -8.445 1 98.69 100 GLY A CA 1
ATOM 788 C C . GLY A 1 100 ? -1.297 3.74 -7.047 1 98.69 100 GLY A C 1
ATOM 789 O O . GLY A 1 100 ? -1.9 3.311 -6.062 1 98.69 100 GLY A O 1
ATOM 790 N N . THR A 1 101 ? -0.23 4.551 -6.898 1 98.88 101 THR A N 1
ATOM 791 C CA . THR A 1 101 ? 0.333 4.852 -5.586 1 98.88 101 THR A CA 1
ATOM 792 C C . THR A 1 101 ? -0.67 5.621 -4.73 1 98.88 101 THR A C 1
ATOM 794 O O . THR A 1 101 ? -1.236 6.621 -5.176 1 98.88 101 THR A O 1
ATOM 797 N N . SER A 1 102 ? -0.952 5.074 -3.525 1 98.94 102 SER A N 1
ATOM 798 C CA . SER A 1 102 ? -1.741 5.805 -2.537 1 98.94 102 SER A CA 1
ATOM 799 C C . SER A 1 102 ? -0.953 6.973 -1.953 1 98.94 102 SER A C 1
ATOM 801 O O . SER A 1 102 ? 0.086 6.77 -1.321 1 98.94 102 SER A O 1
ATOM 803 N N . VAL A 1 103 ? -1.5 8.188 -2.082 1 98.88 103 VAL A N 1
ATOM 804 C CA . VAL A 1 103 ? -0.729 9.383 -1.764 1 98.88 103 VAL A CA 1
ATOM 805 C C . VAL A 1 103 ? -1.076 9.859 -0.356 1 98.88 103 VAL A C 1
ATOM 807 O O . VAL A 1 103 ? -0.188 10.227 0.419 1 98.88 103 VAL A O 1
ATOM 810 N N . GLY A 1 104 ? -2.344 9.922 -0.031 1 98.44 104 GLY A N 1
ATOM 811 C CA . GLY A 1 104 ? -2.738 10.391 1.288 1 98.44 104 GLY A CA 1
ATOM 812 C C . GLY A 1 104 ? -4.227 10.656 1.404 1 98.44 104 GLY A C 1
ATOM 813 O O . GLY A 1 104 ? -5.012 10.203 0.57 1 98.44 104 GLY A O 1
ATOM 814 N N . ILE A 1 105 ? -4.559 11.312 2.539 1 96.38 105 ILE A N 1
ATOM 815 C CA . ILE A 1 105 ? -5.945 11.641 2.852 1 96.38 105 ILE A CA 1
ATOM 816 C C . ILE A 1 105 ? -6.098 13.148 3.004 1 96.38 105 ILE A C 1
ATOM 818 O O . ILE A 1 105 ? -5.41 13.773 3.816 1 96.38 105 ILE A O 1
ATOM 822 N N . ASP A 1 106 ? -6.922 13.688 2.172 1 95.44 106 ASP A N 1
ATOM 823 C CA . ASP A 1 106 ? -7.332 15.086 2.303 1 95.44 106 ASP A CA 1
ATOM 824 C C . ASP A 1 106 ? -8.656 15.203 3.057 1 95.44 106 ASP A C 1
ATOM 826 O O . ASP A 1 106 ? -9.703 14.781 2.559 1 95.44 106 ASP A O 1
ATOM 830 N N . PHE A 1 107 ? -8.602 15.836 4.242 1 91.56 107 PHE A N 1
ATOM 831 C CA . PHE A 1 107 ? -9.781 15.914 5.098 1 91.56 107 PHE A CA 1
ATOM 832 C C . PHE A 1 107 ? -10.633 17.125 4.734 1 91.56 107 PHE A C 1
ATOM 834 O O . PHE A 1 107 ? -11.641 17.406 5.387 1 91.56 107 PHE A O 1
ATOM 841 N N . ARG A 1 108 ? -10.219 17.844 3.811 1 87.44 108 ARG A N 1
ATOM 842 C CA . ARG A 1 108 ? -10.977 18.938 3.23 1 87.44 108 ARG A CA 1
ATOM 843 C C . ARG A 1 108 ? -11.367 19.953 4.297 1 87.44 108 ARG A C 1
ATOM 845 O O . ARG A 1 108 ? -12.469 20.5 4.27 1 87.44 108 ARG A O 1
ATOM 852 N N . GLY A 1 109 ? -10.492 20.141 5.238 1 83.5 109 GLY A N 1
ATOM 853 C CA . GLY A 1 109 ? -10.734 21.109 6.297 1 83.5 109 GLY A CA 1
ATOM 854 C C . GLY A 1 109 ? -11.75 20.625 7.316 1 83.5 109 GLY A C 1
ATOM 855 O O . GLY A 1 109 ? -12.203 21.406 8.164 1 83.5 109 GLY A O 1
ATOM 856 N N . LEU A 1 110 ? -12.164 19.438 7.27 1 74.81 110 LEU A N 1
ATOM 857 C CA . LEU A 1 110 ? -13.258 18.938 8.094 1 74.81 110 LEU A CA 1
ATOM 858 C C . LEU A 1 110 ? -12.734 18 9.18 1 74.81 110 LEU A C 1
ATOM 860 O O . LEU A 1 110 ? -13.516 17.406 9.922 1 74.81 110 LEU A O 1
ATOM 864 N N . HIS A 1 111 ? -11.477 17.984 9.383 1 71.19 111 HIS A N 1
ATOM 865 C CA . HIS A 1 111 ? -11 17.047 10.398 1 71.19 111 HIS A CA 1
ATOM 866 C C . HIS A 1 111 ? -11.438 17.469 11.797 1 71.19 111 HIS A C 1
ATOM 868 O O . HIS A 1 111 ? -11.242 18.625 12.188 1 71.19 1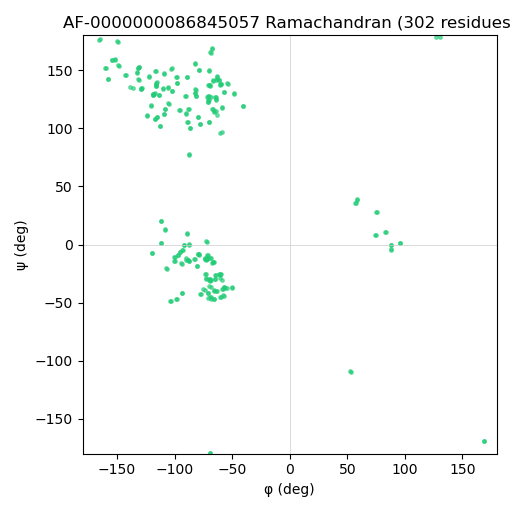11 HIS A O 1
ATOM 874 N N . PRO A 1 112 ? -12.039 16.516 12.422 1 63.72 112 PRO A N 1
ATOM 875 C CA . PRO A 1 112 ? -12.641 16.906 13.695 1 63.72 112 PRO A CA 1
ATOM 876 C C . PRO A 1 112 ? -11.602 17.234 14.766 1 63.72 112 PRO A C 1
ATOM 878 O O . PRO A 1 112 ? -11.883 18 15.695 1 63.72 112 PRO A O 1
ATOM 881 N N . LEU A 1 113 ? -10.594 16.609 14.641 1 59.84 113 LEU A N 1
ATOM 882 C CA . LEU A 1 113 ? -9.742 16.578 15.828 1 59.84 113 LEU A CA 1
ATOM 883 C C . LEU A 1 113 ? -8.758 17.734 15.812 1 59.84 113 LEU A C 1
ATOM 885 O O . LEU A 1 113 ? -8.078 18 16.812 1 59.84 113 LEU A O 1
ATOM 889 N N . ALA A 1 114 ? -8.648 18.375 14.773 1 59.72 114 ALA A N 1
ATOM 890 C CA . ALA A 1 114 ? -7.707 19.484 14.852 1 59.72 114 ALA A CA 1
ATOM 891 C C . ALA A 1 114 ? -8.25 20.719 14.133 1 59.72 114 ALA A C 1
ATOM 893 O O . ALA A 1 114 ? -9.008 20.594 13.164 1 59.72 114 ALA A O 1
ATOM 894 N N . ALA A 1 115 ? -8.016 21.688 14.891 1 65.06 115 ALA A N 1
ATOM 895 C CA . ALA A 1 115 ? -8.305 22.984 14.289 1 65.06 115 ALA A CA 1
ATOM 896 C C . ALA A 1 115 ? -7.402 23.25 13.086 1 65.06 115 ALA A C 1
ATOM 898 O O . ALA A 1 115 ? -6.188 23.047 13.156 1 65.06 115 ALA A O 1
ATOM 899 N N . GLY A 1 116 ? -8.023 23.328 11.945 1 78.44 116 GLY A N 1
ATOM 900 C CA . GLY A 1 116 ? -7.289 23.75 10.766 1 78.44 116 GLY A CA 1
ATOM 901 C C . GLY A 1 116 ? -7.414 22.781 9.602 1 78.44 116 GLY A C 1
ATOM 902 O O . GLY A 1 116 ? -8.125 21.766 9.703 1 78.44 116 GLY A O 1
ATOM 903 N N . ASP A 1 117 ? -6.797 23.141 8.531 1 90.44 117 ASP A N 1
ATOM 904 C CA . ASP A 1 117 ? -6.773 22.344 7.305 1 90.44 117 ASP A CA 1
ATOM 905 C C . ASP A 1 117 ? -5.633 21.328 7.328 1 90.44 117 ASP A C 1
ATOM 907 O O . ASP A 1 117 ? -4.48 21.672 7.062 1 90.44 117 ASP A O 1
ATOM 911 N N . ILE A 1 118 ? -6 20.062 7.645 1 91.44 118 ILE A N 1
ATOM 912 C CA . ILE A 1 118 ? -5.02 19 7.859 1 91.44 118 ILE A CA 1
ATOM 913 C C . ILE A 1 118 ? -5.07 18 6.699 1 91.44 118 ILE A C 1
ATOM 915 O O . ILE A 1 118 ? -6.133 17.766 6.125 1 91.44 118 ILE A O 1
ATOM 919 N N . ILE A 1 119 ? -3.908 17.484 6.426 1 93.75 119 ILE A N 1
ATOM 920 C CA . ILE A 1 119 ? -3.754 16.438 5.426 1 93.75 119 ILE A CA 1
ATOM 921 C C . ILE A 1 119 ? -2.922 15.289 6.008 1 93.75 119 ILE A C 1
ATOM 923 O O . ILE A 1 119 ? -2.004 15.523 6.797 1 93.75 119 ILE A O 1
ATOM 927 N N . ALA A 1 120 ? -3.27 14.109 5.691 1 95.88 120 ALA A N 1
ATOM 928 C CA . ALA A 1 120 ? -2.43 12.953 5.984 1 95.88 120 ALA A CA 1
ATOM 929 C C . ALA A 1 120 ? -1.691 12.484 4.734 1 95.88 120 ALA A C 1
ATOM 931 O O . ALA A 1 120 ? -2.295 12.336 3.668 1 95.88 120 ALA A O 1
ATOM 932 N N . ILE A 1 121 ? -0.405 12.266 4.887 1 98 121 ILE A N 1
ATOM 933 C CA . ILE A 1 121 ? 0.424 11.844 3.764 1 98 121 ILE A CA 1
ATOM 934 C C . ILE A 1 121 ? 0.986 10.445 4.031 1 98 121 ILE A C 1
ATOM 936 O O . ILE A 1 121 ? 1.396 10.141 5.156 1 98 121 ILE A O 1
ATOM 940 N N . ASN A 1 122 ? 0.938 9.617 2.994 1 98.81 122 ASN A N 1
ATOM 941 C CA . ASN A 1 122 ? 1.584 8.305 3.045 1 98.81 122 ASN A CA 1
ATOM 942 C C . ASN A 1 122 ? 3.104 8.438 3.105 1 98.81 122 ASN A C 1
ATOM 944 O O . ASN A 1 122 ? 3.734 8.867 2.141 1 98.81 122 ASN A O 1
ATOM 948 N N . ALA A 1 123 ? 3.68 7.992 4.16 1 98.69 123 ALA A N 1
ATOM 949 C CA . ALA A 1 123 ? 5.113 8.148 4.387 1 98.69 123 ALA A CA 1
ATOM 950 C C . ALA A 1 123 ? 5.922 7.328 3.385 1 98.69 123 ALA A C 1
ATOM 952 O O . ALA A 1 123 ? 7.121 7.555 3.209 1 98.69 123 ALA A O 1
ATOM 953 N N . ARG A 1 124 ? 5.324 6.422 2.725 1 98.62 124 ARG A N 1
ATOM 954 C CA . ARG A 1 124 ? 5.984 5.578 1.734 1 98.62 124 ARG A CA 1
ATOM 955 C C . ARG A 1 124 ? 6.441 6.398 0.533 1 98.62 124 ARG A C 1
ATOM 957 O O . ARG A 1 124 ? 7.254 5.934 -0.27 1 98.62 124 ARG A O 1
ATOM 964 N N . LEU A 1 125 ? 5.938 7.59 0.422 1 98.5 125 LEU A N 1
ATOM 965 C CA . LEU A 1 125 ? 6.281 8.438 -0.712 1 98.5 125 LEU A CA 1
ATOM 966 C C . LEU A 1 125 ? 7.547 9.242 -0.427 1 98.5 125 LEU A C 1
ATOM 968 O O . LEU A 1 125 ? 8.117 9.852 -1.335 1 98.5 125 LEU A O 1
ATOM 972 N N . LEU A 1 126 ? 7.949 9.289 0.788 1 98.38 126 LEU A N 1
ATOM 973 C CA . LEU A 1 126 ? 9.062 10.148 1.178 1 98.38 126 LEU A CA 1
ATOM 974 C C . LEU A 1 126 ? 10.383 9.609 0.628 1 98.38 126 LEU A C 1
ATOM 976 O O . LEU A 1 126 ? 10.617 8.398 0.649 1 98.38 126 LEU A O 1
ATOM 980 N N . GLN A 1 127 ? 11.102 10.5 0.174 1 96.62 127 GLN A N 1
ATOM 981 C CA . GLN A 1 127 ? 12.453 10.148 -0.267 1 96.62 127 GLN A CA 1
ATOM 982 C C . GLN A 1 127 ? 13.453 10.273 0.877 1 96.62 127 GLN A C 1
ATOM 984 O O . GLN A 1 127 ? 13.289 11.117 1.764 1 96.62 127 GLN A O 1
ATOM 989 N N . GLY A 1 128 ? 14.406 9.398 0.892 1 93.06 128 GLY A N 1
ATOM 990 C CA . GLY A 1 128 ? 15.477 9.484 1.874 1 93.06 128 GLY A CA 1
ATOM 991 C C . GLY A 1 128 ? 15.109 8.875 3.213 1 93.06 128 GLY A C 1
ATOM 992 O O . GLY A 1 128 ? 15.773 9.133 4.223 1 93.06 128 GLY A O 1
ATOM 993 N N . VAL A 1 129 ? 14.039 8.195 3.232 1 94.25 129 VAL A N 1
ATOM 994 C CA . VAL A 1 129 ? 13.578 7.555 4.465 1 94.25 129 VAL A CA 1
ATOM 995 C C . VAL A 1 129 ? 13.578 6.039 4.293 1 94.25 129 VAL A C 1
ATOM 997 O O . VAL A 1 129 ? 13.258 5.527 3.219 1 94.25 129 VAL A O 1
ATOM 1000 N N . ASP A 1 130 ? 14.055 5.371 5.336 1 94.75 130 ASP A N 1
ATOM 1001 C CA . ASP A 1 130 ? 13.938 3.916 5.398 1 94.75 130 ASP A CA 1
ATOM 1002 C C . ASP A 1 130 ? 12.633 3.5 6.082 1 94.75 130 ASP A C 1
ATOM 1004 O O . ASP A 1 130 ? 12.5 3.627 7.301 1 94.75 130 ASP A O 1
ATOM 1008 N N . ILE A 1 131 ? 11.75 2.896 5.312 1 96.06 131 ILE A N 1
ATOM 1009 C CA . ILE A 1 131 ? 10.406 2.617 5.812 1 96.06 131 ILE A CA 1
ATOM 1010 C C . ILE A 1 131 ? 10.484 1.615 6.965 1 96.06 131 ILE A C 1
ATOM 1012 O O . ILE A 1 131 ? 9.633 1.614 7.852 1 96.06 131 ILE A O 1
ATOM 1016 N N . ASP A 1 132 ? 11.492 0.815 6.984 1 94.38 132 ASP A N 1
ATOM 1017 C CA . ASP A 1 132 ? 11.633 -0.216 8.008 1 94.38 132 ASP A CA 1
ATOM 1018 C C . ASP A 1 132 ? 12.156 0.374 9.312 1 94.38 132 ASP A C 1
ATOM 1020 O O . ASP A 1 132 ? 12.125 -0.287 10.359 1 94.38 132 ASP A O 1
ATOM 1024 N N . LYS A 1 133 ? 12.555 1.6 9.297 1 95.94 133 LYS A N 1
ATOM 1025 C CA . LYS A 1 133 ? 13.133 2.23 10.484 1 95.94 133 LYS A CA 1
ATOM 1026 C C . LYS A 1 133 ? 12.203 3.316 11.023 1 95.94 133 LYS A C 1
ATOM 1028 O O . LYS A 1 133 ? 12.531 3.977 12.016 1 95.94 133 LYS A O 1
ATOM 1033 N N . LEU A 1 134 ? 11.102 3.504 10.43 1 97.25 134 LEU A N 1
ATOM 1034 C CA . LEU A 1 134 ? 10.156 4.523 10.883 1 97.25 134 LEU A CA 1
ATOM 1035 C C . LEU A 1 134 ? 9.688 4.227 12.305 1 97.25 134 LEU A C 1
ATOM 1037 O O . LEU A 1 134 ? 9.508 3.066 12.68 1 97.25 134 LEU A O 1
ATOM 1041 N N . ASN A 1 135 ? 9.547 5.324 13.086 1 96.12 135 ASN A N 1
ATOM 1042 C CA . ASN A 1 135 ? 8.906 5.219 14.398 1 96.12 135 ASN A CA 1
ATOM 1043 C C . ASN A 1 135 ? 7.391 5.152 14.273 1 96.12 135 ASN A C 1
ATOM 1045 O O . ASN A 1 135 ? 6.73 6.18 14.102 1 96.12 135 ASN A O 1
ATOM 1049 N N . LEU A 1 136 ? 6.848 3.928 14.445 1 96.19 136 LEU A N 1
ATOM 1050 C CA . LEU A 1 136 ? 5.445 3.67 14.141 1 96.19 136 LEU A CA 1
ATOM 1051 C C . LEU A 1 136 ? 4.594 3.711 15.398 1 96.19 136 LEU A C 1
ATOM 1053 O O . LEU A 1 136 ? 5.023 3.246 16.453 1 96.19 136 LEU A O 1
ATOM 1057 N N . ARG A 1 137 ? 3.432 4.211 15.219 1 94.25 137 ARG A N 1
ATOM 1058 C CA . ARG A 1 137 ? 2.379 4.152 16.234 1 94.25 137 ARG A CA 1
ATOM 1059 C C . ARG A 1 137 ? 1.206 3.307 15.75 1 94.25 137 ARG A C 1
ATOM 1061 O O . ARG A 1 137 ? 0.456 3.721 14.859 1 94.25 137 ARG A O 1
ATOM 1068 N N . PRO A 1 138 ? 1.047 2.152 16.359 1 93.81 138 PRO A N 1
ATOM 1069 C CA . PRO A 1 138 ? -0.12 1.352 15.977 1 93.81 138 PRO A CA 1
ATOM 1070 C C . PRO A 1 138 ? -1.436 1.966 16.438 1 93.81 138 PRO A C 1
ATOM 1072 O O . PRO A 1 138 ? -1.502 2.527 17.547 1 93.81 138 PRO A O 1
ATOM 1075 N N . VAL A 1 139 ? -2.408 1.957 15.586 1 92.56 139 VAL A N 1
ATOM 1076 C CA . VAL A 1 139 ? -3.758 2.416 15.898 1 92.56 139 VAL A CA 1
ATOM 1077 C C . VAL A 1 139 ? -4.773 1.343 15.516 1 92.56 139 VAL A C 1
ATOM 1079 O O . VAL A 1 139 ? -4.664 0.728 14.453 1 92.56 139 VAL A O 1
ATOM 1082 N N . ASN A 1 140 ? -5.715 1.099 16.422 1 92.25 140 ASN A N 1
ATOM 1083 C CA . ASN A 1 140 ? -6.777 0.137 16.141 1 92.25 140 ASN A CA 1
ATOM 1084 C C . ASN A 1 140 ? -7.957 0.794 15.43 1 92.25 140 ASN A C 1
ATOM 1086 O O . ASN A 1 140 ? -9 1.024 16.047 1 92.25 140 ASN A O 1
ATOM 1090 N N . GLY A 1 141 ? -7.773 0.999 14.188 1 91.5 141 GLY A N 1
ATOM 1091 C CA . GLY A 1 141 ? -8.812 1.639 13.398 1 91.5 141 GLY A CA 1
ATOM 1092 C C . GLY A 1 141 ? -9.992 0.731 13.125 1 91.5 141 GLY A C 1
ATOM 1093 O O . GLY A 1 141 ? -11.102 1.208 12.844 1 91.5 141 GLY A O 1
ATOM 1094 N N . ARG A 1 142 ? -9.781 -0.489 13.133 1 88.12 142 ARG A N 1
ATOM 1095 C CA . ARG A 1 142 ? -10.852 -1.454 12.93 1 88.12 142 ARG A CA 1
ATOM 1096 C C . ARG A 1 142 ? -11.945 -1.283 13.977 1 88.12 142 ARG A C 1
ATOM 1098 O O . ARG A 1 142 ? -13.133 -1.423 13.672 1 88.12 142 ARG A O 1
ATOM 1105 N N . ALA A 1 143 ? -11.539 -1.015 15.117 1 83.75 143 ALA A N 1
ATOM 1106 C CA . ALA A 1 143 ? -12.484 -0.827 16.219 1 83.75 143 ALA A CA 1
ATOM 1107 C C . ALA A 1 143 ? -13.281 0.462 16.031 1 83.75 143 ALA A C 1
ATOM 1109 O O . ALA A 1 143 ? -14.438 0.547 16.453 1 83.75 143 ALA A O 1
ATOM 1110 N N . TYR A 1 144 ? -12.641 1.441 15.414 1 73.06 144 TYR A N 1
ATOM 1111 C CA . TYR A 1 144 ? -13.32 2.717 15.211 1 73.06 144 TYR A CA 1
ATOM 1112 C C . TYR A 1 144 ? -14.297 2.635 14.047 1 73.06 144 TYR A C 1
ATOM 1114 O O . TYR A 1 144 ? -15.367 3.246 14.086 1 73.06 144 TYR A O 1
ATOM 1122 N N . GLN A 1 145 ? -13.883 2.01 13 1 60.66 145 GLN A N 1
ATOM 1123 C CA . GLN A 1 145 ? -14.773 1.824 11.852 1 60.66 145 GLN A CA 1
ATOM 1124 C C . GLN A 1 145 ? -16.031 1.05 12.242 1 60.66 145 GLN A C 1
ATOM 1126 O O . GLN A 1 145 ? -17.109 1.325 11.742 1 60.66 145 GLN A O 1
ATOM 1131 N N . ALA A 1 146 ? -15.805 0.02 12.977 1 51.34 146 ALA A N 1
ATOM 1132 C CA . ALA A 1 146 ? -16.953 -0.731 13.484 1 51.34 146 ALA A CA 1
ATOM 1133 C C . ALA A 1 146 ? -17.969 0.198 14.141 1 51.34 146 ALA A C 1
ATOM 1135 O O . ALA A 1 146 ? -19.172 -0.016 14.023 1 51.34 146 ALA A O 1
ATOM 1136 N N . GLY A 1 147 ? -17.328 1.114 14.734 1 44.34 147 GLY A N 1
ATOM 1137 C CA . GLY A 1 147 ? -18.266 2.061 15.328 1 44.34 147 GLY A CA 1
ATOM 1138 C C . GLY A 1 147 ? -19 2.895 14.305 1 44.34 147 GLY A C 1
ATOM 1139 O O . GLY A 1 147 ? -20.156 3.293 14.539 1 44.34 147 GLY A O 1
ATOM 1140 N N . TYR A 1 148 ? -18.297 3.213 13.258 1 46.09 148 TYR A N 1
ATOM 1141 C CA . TYR A 1 148 ? -18.984 3.979 12.219 1 46.09 148 TYR A CA 1
ATOM 1142 C C . TYR A 1 148 ? -20 3.119 11.492 1 46.09 148 TYR A C 1
ATOM 1144 O O . TYR A 1 148 ? -21.047 3.621 11.047 1 46.09 148 TYR A O 1
ATOM 1152 N N . ASN A 1 149 ? -19.641 1.906 11.102 1 42.47 149 ASN A N 1
ATOM 1153 C CA . ASN A 1 149 ? -20.641 1.033 10.5 1 42.47 149 ASN A CA 1
ATOM 1154 C C . ASN A 1 149 ? -21.828 0.824 11.438 1 42.47 149 ASN A C 1
ATOM 1156 O O . ASN A 1 149 ? -22.953 0.579 10.984 1 42.47 149 ASN A O 1
ATOM 1160 N N . GLU A 1 150 ? -21.625 0.737 12.68 1 35.41 150 GLU A N 1
ATOM 1161 C CA . GLU A 1 150 ? -22.766 0.634 13.586 1 35.41 150 GLU A CA 1
ATOM 1162 C C . GLU A 1 150 ? -23.547 1.942 13.633 1 35.41 150 GLU A C 1
ATOM 1164 O O . GLU A 1 150 ? -24.719 1.959 14.031 1 35.41 150 GLU A O 1
ATOM 1169 N N . GLN A 1 151 ? -22.984 3.02 13.445 1 31.81 151 GLN A N 1
ATOM 1170 C CA . GLN A 1 151 ? -23.844 4.195 13.516 1 31.81 151 GLN A CA 1
ATOM 1171 C C . GLN A 1 151 ? -24.734 4.297 12.281 1 31.81 151 GLN A C 1
ATOM 1173 O O . GLN A 1 151 ? -25.734 5.02 12.289 1 31.81 151 GLN A O 1
ATOM 1178 N N . ASP A 1 152 ? -24.234 3.984 11.086 1 31.36 152 ASP A N 1
ATOM 1179 C CA . ASP A 1 152 ? -25.266 4.098 10.055 1 31.36 152 ASP A CA 1
ATOM 1180 C C . ASP A 1 152 ? -26.281 2.967 10.164 1 31.36 152 ASP A C 1
ATOM 1182 O O . ASP A 1 152 ? -27.125 2.791 9.281 1 31.36 152 ASP A O 1
ATOM 1186 N N . VAL A 1 153 ? -26.156 2.057 11.164 1 24.66 153 VAL A N 1
ATOM 1187 C CA . VAL A 1 153 ? -27.453 1.406 11.312 1 24.66 153 VAL A CA 1
ATOM 1188 C C . VAL A 1 153 ? -28.344 2.229 12.242 1 24.66 153 VAL A C 1
ATOM 1190 O O . VAL A 1 153 ? -27.859 2.811 13.219 1 24.66 153 VAL A O 1
ATOM 1193 N N . MET B 1 1 ? 23.734 -11.234 -2.545 1 38.25 1 MET B N 1
ATOM 1194 C CA . MET B 1 1 ? 22.562 -12.023 -2.154 1 38.25 1 MET B CA 1
ATOM 1195 C C . MET B 1 1 ? 21.766 -12.445 -3.377 1 38.25 1 MET B C 1
ATOM 1197 O O . MET B 1 1 ? 21.438 -11.617 -4.234 1 38.25 1 MET B O 1
ATOM 1201 N N . SER B 1 2 ? 21.766 -13.734 -3.629 1 45.88 2 SER B N 1
ATOM 1202 C CA . SER B 1 2 ? 21.25 -14.359 -4.84 1 45.88 2 SER B CA 1
ATOM 1203 C C . SER B 1 2 ? 19.766 -14.047 -5.039 1 45.88 2 SER B C 1
ATOM 1205 O O . SER B 1 2 ? 19.062 -13.75 -4.074 1 45.88 2 SER B O 1
ATOM 1207 N N . LYS B 1 3 ? 19.422 -13.766 -6.223 1 55.16 3 LYS B N 1
ATOM 1208 C CA . LYS B 1 3 ? 18.016 -13.672 -6.609 1 55.16 3 LYS B CA 1
ATOM 1209 C C . LYS B 1 3 ? 17.188 -14.773 -5.957 1 55.16 3 LYS B C 1
ATOM 1211 O O . LYS B 1 3 ? 17.609 -15.93 -5.914 1 55.16 3 LYS B O 1
ATOM 1216 N N . PRO B 1 4 ? 16.203 -14.375 -5.148 1 59.5 4 PRO B N 1
ATOM 1217 C CA . PRO B 1 4 ? 15.422 -15.484 -4.602 1 59.5 4 PRO B CA 1
ATOM 1218 C C . PRO B 1 4 ? 14.977 -16.484 -5.676 1 59.5 4 PRO B C 1
ATOM 1220 O O . PRO B 1 4 ? 14.734 -16.094 -6.82 1 59.5 4 PRO B O 1
ATOM 1223 N N . ASP B 1 5 ? 15.25 -17.734 -5.359 1 65.19 5 ASP B N 1
ATOM 1224 C CA . ASP B 1 5 ? 14.641 -18.766 -6.195 1 65.19 5 ASP B CA 1
ATOM 1225 C C . ASP B 1 5 ? 13.117 -18.656 -6.18 1 65.19 5 ASP B C 1
ATOM 1227 O O . ASP B 1 5 ? 12.477 -19.078 -5.219 1 65.19 5 ASP B O 1
ATOM 1231 N N . PHE B 1 6 ? 12.477 -18.031 -7.113 1 66.88 6 PHE B N 1
ATOM 1232 C CA . PHE B 1 6 ? 11.047 -17.75 -7.195 1 66.88 6 PHE B CA 1
ATOM 1233 C C . PHE B 1 6 ? 10.25 -19.047 -7.227 1 66.88 6 PHE B C 1
ATOM 1235 O O . PHE B 1 6 ? 9.094 -19.094 -6.805 1 66.88 6 PHE B O 1
ATOM 1242 N N . ALA B 1 7 ? 10.906 -20.094 -7.699 1 70 7 ALA B N 1
ATOM 1243 C CA . ALA B 1 7 ? 10.211 -21.391 -7.703 1 70 7 ALA B CA 1
ATOM 1244 C C . ALA B 1 7 ? 9.82 -21.812 -6.289 1 70 7 ALA B C 1
ATOM 1246 O O . ALA B 1 7 ? 8.773 -22.422 -6.082 1 70 7 ALA B O 1
ATOM 1247 N N . GLU B 1 8 ? 10.633 -21.344 -5.402 1 77 8 GLU B N 1
ATOM 1248 C CA . GLU B 1 8 ? 10.375 -21.703 -4.012 1 77 8 GLU B CA 1
ATOM 1249 C C . GLU B 1 8 ? 9.258 -20.844 -3.42 1 77 8 GLU B C 1
ATOM 1251 O O . GLU B 1 8 ? 8.688 -21.188 -2.383 1 77 8 GLU B O 1
ATOM 1256 N N . LEU B 1 9 ? 8.883 -19.859 -4.211 1 78.5 9 LEU B N 1
ATOM 1257 C CA . LEU B 1 9 ? 7.902 -18.922 -3.688 1 78.5 9 LEU B CA 1
ATOM 1258 C C . LEU B 1 9 ? 6.496 -19.281 -4.152 1 78.5 9 LEU B C 1
ATOM 1260 O O . LEU B 1 9 ? 5.512 -18.812 -3.582 1 78.5 9 LEU B O 1
ATOM 1264 N N . LEU B 1 10 ? 6.453 -20.203 -5.043 1 84 10 LEU B N 1
ATOM 1265 C CA . LEU B 1 10 ? 5.16 -20.594 -5.594 1 84 10 LEU B CA 1
ATOM 1266 C C . LEU B 1 10 ? 4.438 -21.562 -4.664 1 84 10 LEU B C 1
ATOM 1268 O O . LEU B 1 10 ? 5.055 -22.469 -4.117 1 84 10 LEU B O 1
ATOM 1272 N N . ALA B 1 11 ? 3.225 -21.266 -4.461 1 82.25 11 ALA B N 1
ATOM 1273 C CA . ALA B 1 11 ? 2.387 -22.266 -3.811 1 82.25 11 ALA B CA 1
ATOM 1274 C C . ALA B 1 11 ? 2.213 -23.5 -4.695 1 82.25 11 ALA B C 1
ATOM 1276 O O . ALA B 1 11 ? 1.544 -23.438 -5.73 1 82.25 11 ALA B O 1
ATOM 1277 N N . ALA B 1 12 ? 2.732 -24.562 -4.238 1 84.5 12 ALA B N 1
ATOM 1278 C CA . ALA B 1 12 ? 2.566 -25.781 -5.027 1 84.5 12 ALA B CA 1
ATOM 1279 C C . ALA B 1 12 ? 1.098 -26.172 -5.113 1 84.5 12 ALA B C 1
ATOM 1281 O O . ALA B 1 12 ? 0.426 -26.328 -4.09 1 84.5 12 ALA B O 1
ATOM 1282 N N . PRO B 1 13 ? 0.608 -26.375 -6.32 1 88.38 13 PRO B N 1
ATOM 1283 C CA . PRO B 1 13 ? -0.815 -26.703 -6.461 1 88.38 13 PRO B CA 1
ATOM 1284 C C . PRO B 1 13 ? -1.208 -27.984 -5.723 1 88.38 13 PRO B C 1
ATOM 1286 O O . PRO B 1 13 ? -2.355 -28.125 -5.293 1 88.38 13 PRO B O 1
ATOM 1289 N N . GLU B 1 14 ? -0.289 -28.812 -5.543 1 90.12 14 GLU B N 1
ATOM 1290 C CA . GLU B 1 14 ? -0.595 -30.125 -4.965 1 90.12 14 GLU B CA 1
ATOM 1291 C C . GLU B 1 14 ? -0.408 -30.109 -3.449 1 90.12 14 GLU B C 1
ATOM 1293 O O . GLU B 1 14 ? -0.68 -31.109 -2.777 1 90.12 14 GLU B O 1
ATOM 1298 N N . ASN B 1 15 ? 0.047 -29.047 -2.965 1 91 15 ASN B N 1
ATOM 1299 C CA . ASN B 1 15 ? 0.198 -28.953 -1.516 1 91 15 ASN B CA 1
ATOM 1300 C C . ASN B 1 15 ? -1.134 -29.156 -0.8 1 91 15 ASN B C 1
ATOM 1302 O O . ASN B 1 15 ? -2.074 -28.391 -0.997 1 91 15 ASN B O 1
ATOM 1306 N N . PRO B 1 16 ? -1.234 -30.188 0.008 1 93.25 16 PRO B N 1
ATOM 1307 C CA . PRO B 1 16 ? -2.51 -30.516 0.652 1 93.25 16 PRO B CA 1
ATOM 1308 C C . PRO B 1 16 ? -2.926 -29.484 1.69 1 93.25 16 PRO B C 1
ATOM 1310 O O . PRO B 1 16 ? -4.074 -29.469 2.137 1 93.25 16 PRO B O 1
ATOM 1313 N N . ASN B 1 17 ? -2.053 -28.578 2.076 1 92.94 17 ASN B N 1
ATOM 1314 C CA . ASN B 1 17 ? -2.354 -27.562 3.094 1 92.94 17 ASN B CA 1
ATOM 1315 C C . ASN B 1 17 ? -2.895 -26.281 2.471 1 92.94 17 ASN B C 1
ATOM 1317 O O . ASN B 1 17 ? -3.254 -25.344 3.186 1 92.94 17 ASN B O 1
ATOM 1321 N N . ASN B 1 18 ? -2.98 -26.297 1.194 1 95.38 18 ASN B N 1
ATOM 1322 C CA . ASN B 1 18 ? -3.484 -25.094 0.527 1 95.38 18 ASN B CA 1
ATOM 1323 C C . ASN B 1 18 ? -4.934 -24.812 0.912 1 95.38 18 ASN B C 1
ATOM 1325 O O . ASN B 1 18 ? -5.734 -25.734 1.071 1 95.38 18 ASN B O 1
ATOM 1329 N N . VAL B 1 19 ? -5.203 -23.531 1.067 1 96.06 19 VAL B N 1
ATOM 1330 C CA . VAL B 1 19 ? -6.559 -23.078 1.345 1 96.06 19 VAL B CA 1
ATOM 1331 C C . VAL B 1 19 ? -6.926 -21.938 0.391 1 96.06 19 VAL B C 1
ATOM 1333 O O . VAL B 1 19 ? -6.043 -21.25 -0.133 1 96.06 19 VAL B O 1
ATOM 1336 N N . TRP B 1 20 ? -8.219 -21.828 0.141 1 97.69 20 TRP B N 1
ATOM 1337 C CA . TRP B 1 20 ? -8.695 -20.703 -0.663 1 97.69 20 TRP B CA 1
ATOM 1338 C C . TRP B 1 20 ? -8.828 -19.438 0.184 1 97.69 20 TRP B C 1
ATOM 1340 O O . TRP B 1 20 ? -9.492 -19.453 1.223 1 97.69 20 TRP B O 1
ATOM 1350 N N . TYR B 1 21 ? -8.258 -18.375 -0.238 1 98.12 21 TYR B N 1
ATOM 1351 C CA . TYR B 1 21 ? -8.391 -17.062 0.378 1 98.12 21 TYR B CA 1
ATOM 1352 C C . TYR B 1 21 ? -9.234 -16.141 -0.488 1 98.12 21 TYR B C 1
ATOM 1354 O O . TYR B 1 21 ? -8.859 -15.82 -1.618 1 98.12 21 TYR B O 1
ATOM 1362 N N . PRO B 1 22 ? -10.375 -15.711 0.04 1 98.75 22 PRO B N 1
ATOM 1363 C CA . PRO B 1 22 ? -11.07 -14.633 -0.676 1 98.75 22 PRO B CA 1
ATOM 1364 C C . PRO B 1 22 ? -10.289 -13.32 -0.662 1 98.75 22 PRO B C 1
ATOM 1366 O O . PRO B 1 22 ? -9.648 -12.992 0.34 1 98.75 22 PRO B O 1
ATOM 1369 N N . CYS B 1 23 ? -10.344 -12.648 -1.793 1 98.75 23 CYS B N 1
ATOM 1370 C CA . CYS B 1 23 ? -9.633 -11.383 -1.966 1 98.75 23 CYS B CA 1
ATOM 1371 C C . CYS B 1 23 ? -10.539 -10.32 -2.574 1 98.75 23 CYS B C 1
ATOM 1373 O O . CYS B 1 23 ? -11.438 -10.641 -3.355 1 98.75 23 CYS B O 1
ATOM 1375 N N . SER B 1 24 ? -10.281 -9.078 -2.199 1 98.75 24 SER B N 1
ATOM 1376 C CA . SER B 1 24 ? -10.953 -7.965 -2.859 1 98.75 24 SER B CA 1
ATOM 1377 C C . SER B 1 24 ? -10.195 -6.66 -2.65 1 98.75 24 SER B C 1
ATOM 1379 O O . SER B 1 24 ? -9.438 -6.523 -1.688 1 98.75 24 SER B O 1
ATOM 1381 N N . CYS B 1 25 ? -10.383 -5.801 -3.652 1 98.75 25 CYS B N 1
ATOM 1382 C CA . CYS B 1 25 ? -9.953 -4.43 -3.383 1 98.75 25 CYS B CA 1
ATOM 1383 C C . CYS B 1 25 ? -10.859 -3.768 -2.355 1 98.75 25 CYS B C 1
ATOM 1385 O O . CYS B 1 25 ? -11.758 -4.406 -1.811 1 98.75 25 CYS B O 1
ATOM 1387 N N . HIS B 1 26 ? -10.617 -2.543 -2.01 1 98.38 26 HIS B N 1
ATOM 1388 C CA . HIS B 1 26 ? -11.359 -1.934 -0.907 1 98.38 26 HIS B CA 1
ATOM 1389 C C . HIS B 1 26 ? -12.812 -1.675 -1.291 1 98.38 26 HIS B C 1
ATOM 1391 O O . HIS B 1 26 ? -13.719 -1.903 -0.489 1 98.38 26 HIS B O 1
ATOM 1397 N N . CYS B 1 27 ? -13.078 -1.178 -2.516 1 98.12 27 CYS B N 1
ATOM 1398 C CA . CYS B 1 27 ? -14.43 -0.8 -2.926 1 98.12 27 CYS B CA 1
ATOM 1399 C C . CYS B 1 27 ? -15.227 -2.021 -3.355 1 98.12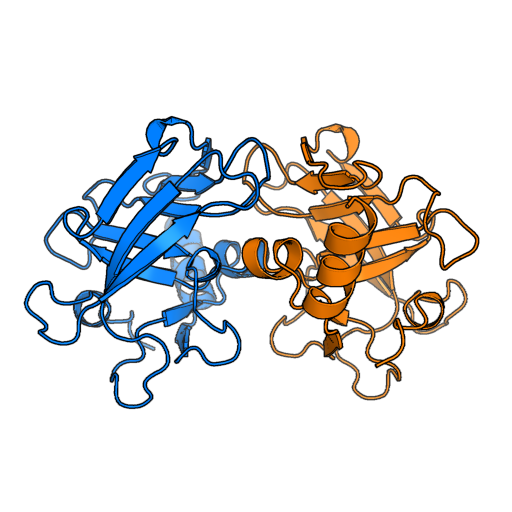 27 CYS B C 1
ATOM 1401 O O . CYS B 1 27 ? -16.453 -1.942 -3.527 1 98.12 27 CYS B O 1
ATOM 1403 N N . GLY B 1 28 ? -14.57 -3.057 -3.639 1 98.12 28 GLY B N 1
ATOM 1404 C CA . GLY B 1 28 ? -15.266 -4.281 -3.996 1 98.12 28 GLY B CA 1
ATOM 1405 C C . GLY B 1 28 ? -15.414 -4.469 -5.496 1 98.12 28 GLY B C 1
ATOM 1406 O O . GLY B 1 28 ? -15.922 -5.496 -5.949 1 98.12 28 GLY B O 1
ATOM 1407 N N . ALA B 1 29 ? -14.898 -3.564 -6.281 1 98.44 29 ALA B N 1
ATOM 1408 C CA . ALA B 1 29 ? -15.016 -3.662 -7.734 1 98.44 29 ALA B CA 1
ATOM 1409 C C . ALA B 1 29 ? -14.266 -4.879 -8.266 1 98.44 29 ALA B C 1
ATOM 1411 O O . ALA B 1 29 ? -14.625 -5.434 -9.305 1 98.44 29 ALA B O 1
ATOM 1412 N N . THR B 1 30 ? -13.234 -5.289 -7.613 1 98.62 30 THR B N 1
ATOM 1413 C CA . THR B 1 30 ? -12.484 -6.484 -7.977 1 98.62 30 THR B CA 1
ATOM 1414 C C . THR B 1 30 ? -12.516 -7.508 -6.844 1 98.62 30 THR B C 1
ATOM 1416 O O . THR B 1 30 ? -12.258 -7.172 -5.688 1 98.62 30 THR B O 1
ATOM 1419 N N . SER B 1 31 ? -12.883 -8.68 -7.211 1 98.75 31 SER B N 1
ATOM 1420 C CA . SER B 1 31 ? -12.914 -9.781 -6.258 1 98.75 31 SER B CA 1
ATOM 1421 C C . SER B 1 31 ? -12.469 -11.094 -6.906 1 98.75 31 SER B C 1
ATOM 1423 O O . SER B 1 31 ? -12.695 -11.305 -8.102 1 98.75 31 SER B O 1
ATOM 1425 N N . PHE B 1 32 ? -11.82 -11.922 -6.172 1 98.88 32 PHE B N 1
ATOM 1426 C CA . PHE B 1 32 ? -11.328 -13.234 -6.586 1 98.88 32 PHE B CA 1
ATOM 1427 C C . PHE B 1 32 ? -10.93 -14.07 -5.379 1 98.88 32 PHE B C 1
ATOM 1429 O O . PHE B 1 32 ? -11.117 -13.648 -4.234 1 98.88 32 PHE B O 1
ATOM 1436 N N . LYS B 1 33 ? -10.547 -15.281 -5.629 1 98.75 33 LYS B N 1
ATOM 1437 C CA . LYS B 1 33 ? -9.945 -16.109 -4.586 1 98.75 33 LYS B CA 1
ATOM 1438 C C . LYS B 1 33 ? -8.656 -16.766 -5.082 1 98.75 33 LYS B C 1
ATOM 1440 O O . LYS B 1 33 ? -8.5 -17.016 -6.281 1 98.75 33 LYS B O 1
ATOM 1445 N N . ILE B 1 34 ? -7.75 -17.047 -4.168 1 98.31 34 ILE B N 1
ATOM 1446 C CA . ILE B 1 34 ? -6.457 -17.625 -4.504 1 98.31 34 ILE B CA 1
ATOM 1447 C C . ILE B 1 34 ? -6.199 -18.844 -3.625 1 98.31 34 ILE B C 1
ATOM 1449 O O . ILE B 1 34 ? -6.461 -18.812 -2.42 1 98.31 34 ILE B O 1
ATOM 1453 N N . LEU B 1 35 ? -5.746 -19.922 -4.266 1 97.56 35 LEU B N 1
ATOM 1454 C CA . LEU B 1 35 ? -5.34 -21.141 -3.578 1 97.56 35 LEU B CA 1
ATOM 1455 C C . LEU B 1 35 ? -3.871 -21.078 -3.174 1 97.56 35 LEU B C 1
ATOM 1457 O O . LEU B 1 35 ? -2.99 -21 -4.035 1 97.56 35 LEU B O 1
ATOM 1461 N N . HIS B 1 36 ? -3.615 -21.109 -1.853 1 96.25 36 HIS B N 1
ATOM 1462 C CA . HIS B 1 36 ? -2.254 -20.922 -1.365 1 96.25 36 HIS B CA 1
ATOM 1463 C C . HIS B 1 36 ? -2.055 -21.594 -0.01 1 96.25 36 HIS B C 1
ATOM 1465 O O . HIS B 1 36 ? -3.023 -21.859 0.701 1 96.25 36 HIS B O 1
ATOM 1471 N N . GLU B 1 37 ? -0.833 -21.859 0.307 1 94.88 37 GLU B N 1
ATOM 1472 C CA . GLU B 1 37 ? -0.531 -22.422 1.623 1 94.88 37 GLU B CA 1
ATOM 1473 C C . GLU B 1 37 ? -0.771 -21.391 2.725 1 94.88 37 GLU B C 1
ATOM 1475 O O . GLU B 1 37 ? -0.92 -20.203 2.445 1 94.88 37 GLU B O 1
ATOM 1480 N N . PRO B 1 38 ? -0.823 -21.875 3.988 1 93.88 38 PRO B N 1
ATOM 1481 C CA . PRO B 1 38 ? -1.015 -20.906 5.082 1 93.88 38 PRO B CA 1
ATOM 1482 C C . PRO B 1 38 ? 0.098 -19.875 5.152 1 93.88 38 PRO B C 1
ATOM 1484 O O . PRO B 1 38 ? 1.279 -20.219 5.078 1 93.88 38 PRO B O 1
ATOM 1487 N N . LEU B 1 39 ? -0.266 -18.656 5.379 1 95.88 39 LEU B N 1
ATOM 1488 C CA . LEU B 1 39 ? 0.655 -17.547 5.195 1 95.88 39 LEU B CA 1
ATOM 1489 C C . LEU B 1 39 ? 1.233 -17.094 6.531 1 95.88 39 LEU B C 1
ATOM 1491 O O . LEU B 1 39 ? 2.209 -16.344 6.566 1 95.88 39 LEU B O 1
ATOM 1495 N N . GLU B 1 40 ? 0.607 -17.562 7.629 1 93.31 40 GLU B N 1
ATOM 1496 C CA . GLU B 1 40 ? 1.015 -17.141 8.969 1 93.31 40 GLU B CA 1
ATOM 1497 C C . GLU B 1 40 ? 1.895 -18.188 9.633 1 93.31 40 GLU B C 1
ATOM 1499 O O . GLU B 1 40 ? 2.52 -17.922 10.664 1 93.31 40 GLU B O 1
ATOM 1504 N N . SER B 1 41 ? 1.951 -19.359 9 1 88.69 41 SER B N 1
ATOM 1505 C CA . SER B 1 41 ? 2.668 -20.469 9.617 1 88.69 41 SER B CA 1
ATOM 1506 C C . SER B 1 41 ? 4.176 -20.234 9.586 1 88.69 41 SER B C 1
ATOM 1508 O O . SER B 1 41 ? 4.758 -20.078 8.516 1 88.69 41 SER B O 1
ATOM 1510 N N . PRO B 1 42 ? 4.762 -20.344 10.711 1 87.12 42 PRO B N 1
ATOM 1511 C CA . PRO B 1 42 ? 6.223 -20.203 10.742 1 87.12 42 PRO B CA 1
ATOM 1512 C C . PRO B 1 42 ? 6.941 -21.406 10.133 1 87.12 42 PRO B C 1
ATOM 1514 O O . PRO B 1 42 ? 8.133 -21.344 9.844 1 87.12 42 PRO B O 1
ATOM 1517 N N . SER B 1 43 ? 6.23 -22.422 9.922 1 82.25 43 SER B N 1
ATOM 1518 C CA . SER B 1 43 ? 6.852 -23.641 9.422 1 82.25 43 SER B CA 1
ATOM 1519 C C . SER B 1 43 ? 7.035 -23.594 7.906 1 82.25 43 SER B C 1
ATOM 1521 O O . SER B 1 43 ? 7.762 -24.406 7.336 1 82.25 43 SER B O 1
ATOM 1523 N N . SER B 1 44 ? 6.375 -22.609 7.363 1 80.56 44 SER B N 1
ATOM 1524 C CA . SER B 1 44 ? 6.547 -22.453 5.922 1 80.56 44 SER B CA 1
ATOM 1525 C C . SER B 1 44 ? 7.949 -21.969 5.582 1 80.56 44 SER B C 1
ATOM 1527 O O . SER B 1 44 ? 8.297 -20.812 5.875 1 80.56 44 SER B O 1
ATOM 1529 N N . LYS B 1 45 ? 8.805 -22.781 5.078 1 79.38 45 LYS B N 1
ATOM 1530 C CA . LYS B 1 45 ? 10.172 -22.453 4.684 1 79.38 45 LYS B CA 1
ATOM 1531 C C . LYS B 1 45 ? 10.422 -22.812 3.223 1 79.38 45 LYS B C 1
ATOM 1533 O O . LYS B 1 45 ? 10.32 -23.984 2.848 1 79.38 45 LYS B O 1
ATOM 1538 N N . PRO B 1 46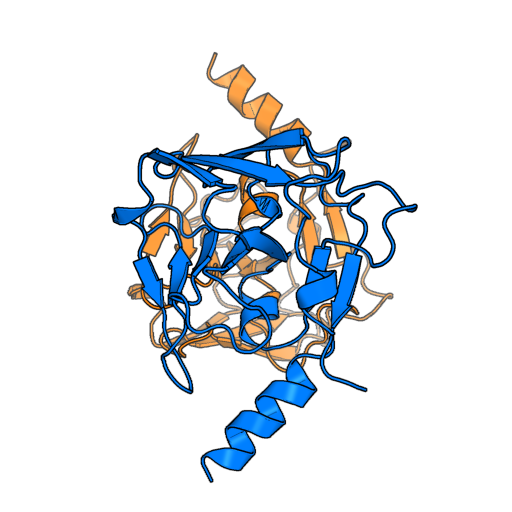 ? 10.555 -21.828 2.559 1 81.06 46 PRO B N 1
ATOM 1539 C CA . PRO B 1 46 ? 10.719 -20.391 2.842 1 81.06 46 PRO B CA 1
ATOM 1540 C C . PRO B 1 46 ? 9.398 -19.688 3.111 1 81.06 46 PRO B C 1
ATOM 1542 O O . PRO B 1 46 ? 8.336 -20.172 2.705 1 81.06 46 PRO B O 1
ATOM 1545 N N . ALA B 1 47 ? 9.516 -18.594 3.85 1 90.06 47 ALA B N 1
ATOM 1546 C CA . ALA B 1 47 ? 8.312 -17.781 4.078 1 90.06 47 ALA B CA 1
ATOM 1547 C C . ALA B 1 47 ? 7.645 -17.406 2.76 1 90.06 47 ALA B C 1
ATOM 1549 O O . ALA B 1 47 ? 8.32 -17.016 1.806 1 90.06 47 ALA B O 1
ATOM 1550 N N . PRO B 1 48 ? 6.402 -17.484 2.744 1 92.06 48 PRO B N 1
ATOM 1551 C CA . PRO B 1 48 ? 5.723 -17.391 1.45 1 92.06 48 PRO B CA 1
ATOM 1552 C C . PRO B 1 48 ? 5.398 -15.953 1.058 1 92.06 48 PRO B C 1
ATOM 1554 O O . PRO B 1 48 ? 5.039 -15.688 -0.093 1 92.06 48 PRO B O 1
ATOM 1557 N N . VAL B 1 49 ? 5.492 -15.039 1.983 1 96.56 49 VAL B N 1
ATOM 1558 C CA . VAL B 1 49 ? 5.086 -13.672 1.687 1 96.56 49 VAL B CA 1
ATOM 1559 C C . VAL B 1 49 ? 6.324 -12.789 1.514 1 96.56 49 VAL B C 1
ATOM 1561 O O . VAL B 1 49 ? 7.105 -12.617 2.453 1 96.56 49 VAL B O 1
ATOM 1564 N N . ILE B 1 50 ? 6.422 -12.211 0.366 1 95.69 50 ILE B N 1
ATOM 1565 C CA . ILE B 1 50 ? 7.602 -11.422 0.032 1 95.69 50 ILE B CA 1
ATOM 1566 C C . ILE B 1 50 ? 7.383 -9.969 0.443 1 95.69 50 ILE B C 1
ATOM 1568 O O . ILE B 1 50 ? 6.371 -9.367 0.09 1 95.69 50 ILE B O 1
ATOM 1572 N N . LYS B 1 51 ? 8.352 -9.5 1.196 1 96.5 51 LYS B N 1
ATOM 1573 C CA . LYS B 1 51 ? 8.492 -8.078 1.462 1 96.5 51 LYS B CA 1
ATOM 1574 C C . LYS B 1 51 ? 9.75 -7.512 0.808 1 96.5 51 LYS B C 1
ATOM 1576 O O . LYS B 1 51 ? 10.852 -7.707 1.314 1 96.5 51 LYS B O 1
ATOM 1581 N N . CYS B 1 52 ? 9.602 -6.859 -0.257 1 95.56 52 CYS B N 1
ATOM 1582 C CA . CYS B 1 52 ? 10.703 -6.363 -1.073 1 95.56 52 CYS B CA 1
ATOM 1583 C C . CYS B 1 52 ? 10.914 -4.871 -0.856 1 95.56 52 CYS B C 1
ATOM 1585 O O . CYS B 1 52 ? 9.953 -4.133 -0.616 1 95.56 52 CYS B O 1
ATOM 1587 N N . ASN B 1 53 ? 12.133 -4.398 -1.02 1 95.62 53 ASN B N 1
ATOM 1588 C CA . ASN B 1 53 ? 12.391 -2.988 -0.765 1 95.62 53 ASN B CA 1
ATOM 1589 C C . ASN B 1 53 ? 12.711 -2.234 -2.053 1 95.62 53 ASN B C 1
ATOM 1591 O O . ASN B 1 53 ? 13.352 -1.184 -2.021 1 95.62 53 ASN B O 1
ATOM 1595 N N . CYS B 1 54 ? 12.352 -2.746 -3.166 1 95 54 CYS B N 1
ATOM 1596 C CA . CYS B 1 54 ? 12.461 -1.922 -4.363 1 95 54 CYS B CA 1
ATOM 1597 C C . CYS B 1 54 ? 11.469 -0.765 -4.316 1 95 54 CYS B C 1
ATOM 1599 O O . CYS B 1 54 ? 10.578 -0.735 -3.463 1 95 54 CYS B O 1
ATOM 1601 N N . SER B 1 55 ? 11.602 0.195 -5.219 1 95.75 55 SER B N 1
ATOM 1602 C CA . SER B 1 55 ? 10.82 1.426 -5.148 1 95.75 55 SER B CA 1
ATOM 1603 C C . SER B 1 55 ? 9.328 1.143 -5.305 1 95.75 55 SER B C 1
ATOM 1605 O O . SER B 1 55 ? 8.508 1.695 -4.574 1 95.75 55 SER B O 1
ATOM 1607 N N . MET B 1 56 ? 8.938 0.236 -6.184 1 96.5 56 MET B N 1
ATOM 1608 C CA . MET B 1 56 ? 7.527 -0.056 -6.43 1 96.5 56 MET B CA 1
ATOM 1609 C C . MET B 1 56 ? 6.895 -0.74 -5.223 1 96.5 56 MET B C 1
ATOM 1611 O O . MET B 1 56 ? 5.809 -0.353 -4.781 1 96.5 56 MET B O 1
ATOM 1615 N N . CYS B 1 57 ? 7.566 -1.681 -4.703 1 97.31 57 CYS B N 1
ATOM 1616 C CA . CYS B 1 57 ? 7.023 -2.422 -3.57 1 97.31 57 CYS B CA 1
ATOM 1617 C C . CYS B 1 57 ? 6.895 -1.524 -2.346 1 97.31 57 CYS B C 1
ATOM 1619 O O . CYS B 1 57 ? 5.918 -1.617 -1.602 1 97.31 57 CYS B O 1
ATOM 1621 N N . VAL B 1 58 ? 7.895 -0.66 -2.158 1 97.69 58 VAL B N 1
ATOM 1622 C CA . VAL B 1 58 ? 7.859 0.24 -1.009 1 97.69 58 VAL B CA 1
ATOM 1623 C C . VAL B 1 58 ? 6.699 1.223 -1.16 1 97.69 58 VAL B C 1
ATOM 1625 O O . VAL B 1 58 ? 5.887 1.379 -0.245 1 97.69 58 VAL B O 1
ATOM 1628 N N . LYS B 1 59 ? 6.547 1.812 -2.287 1 98.25 59 LYS B N 1
ATOM 1629 C CA . LYS B 1 59 ? 5.566 2.879 -2.479 1 98.25 59 LYS B CA 1
ATOM 1630 C C . LYS B 1 59 ? 4.145 2.324 -2.496 1 98.25 59 LYS B C 1
ATOM 1632 O O . LYS B 1 59 ? 3.205 2.998 -2.07 1 98.25 59 LYS B O 1
ATOM 1637 N N . THR B 1 60 ? 3.963 1.113 -2.926 1 98.19 60 THR B N 1
ATOM 1638 C CA . THR B 1 60 ? 2.619 0.546 -2.988 1 98.19 60 THR B CA 1
ATOM 1639 C C . THR B 1 60 ? 2.299 -0.226 -1.711 1 98.19 60 THR B C 1
ATOM 1641 O O . THR B 1 60 ? 1.139 -0.555 -1.453 1 98.19 60 THR B O 1
ATOM 1644 N N . GLY B 1 61 ? 3.316 -0.558 -0.958 1 98 61 GLY B N 1
ATOM 1645 C CA . GLY B 1 61 ? 3.109 -1.356 0.239 1 98 61 GLY B CA 1
ATOM 1646 C C . GLY B 1 61 ? 2.859 -2.822 -0.057 1 98 61 GLY B C 1
ATOM 1647 O O . GLY B 1 61 ? 2.232 -3.525 0.74 1 98 61 GLY B O 1
ATOM 1648 N N . TYR B 1 62 ? 3.369 -3.316 -1.133 1 98.44 62 TYR B N 1
ATOM 1649 C CA . TYR B 1 62 ? 3.186 -4.703 -1.545 1 98.44 62 TYR B CA 1
ATOM 1650 C C . TYR B 1 62 ? 3.666 -5.66 -0.461 1 98.44 62 TYR B C 1
ATOM 1652 O O . TYR B 1 62 ? 4.734 -5.465 0.122 1 98.44 62 TYR B O 1
ATOM 1660 N N . LEU B 1 63 ? 2.879 -6.578 -0.149 1 98.31 63 LEU B N 1
ATOM 1661 C CA . LEU B 1 63 ? 3.225 -7.883 0.405 1 98.31 63 LEU B CA 1
ATOM 1662 C C . LEU B 1 63 ? 2.805 -9.008 -0.541 1 98.31 63 LEU B C 1
ATOM 1664 O O . LEU B 1 63 ? 1.623 -9.344 -0.625 1 98.31 63 LEU B O 1
ATOM 1668 N N . LEU B 1 64 ? 3.795 -9.648 -1.186 1 97.38 64 LEU B N 1
ATOM 1669 C CA . LEU B 1 64 ? 3.439 -10.414 -2.377 1 97.38 64 LEU B CA 1
ATOM 1670 C C . LEU B 1 64 ? 3.467 -11.914 -2.092 1 97.38 64 LEU B C 1
ATOM 1672 O O . LEU B 1 64 ? 4.398 -12.414 -1.458 1 97.38 64 LEU B O 1
ATOM 1676 N N . ILE B 1 65 ? 2.438 -12.555 -2.576 1 96.44 65 ILE B N 1
ATOM 1677 C CA . ILE B 1 65 ? 2.43 -14.008 -2.676 1 96.44 65 ILE B CA 1
ATOM 1678 C C . ILE B 1 65 ? 2.334 -14.42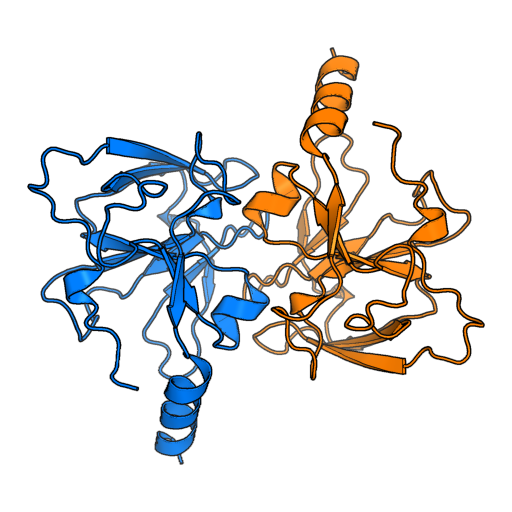2 -4.145 1 96.44 65 ILE B C 1
ATOM 1680 O O . ILE B 1 65 ? 1.716 -13.734 -4.953 1 96.44 65 ILE B O 1
ATOM 1684 N N . TYR B 1 66 ? 2.926 -15.547 -4.426 1 94.12 66 TYR B N 1
ATOM 1685 C CA . TYR B 1 66 ? 3.033 -16.016 -5.805 1 94.12 66 TYR B CA 1
ATOM 1686 C C . TYR B 1 66 ? 2.252 -17.297 -6.004 1 94.12 66 TYR B C 1
ATOM 1688 O O . TYR B 1 66 ? 2.275 -18.188 -5.148 1 94.12 66 TYR B O 1
ATOM 1696 N N . ALA B 1 67 ? 1.606 -17.375 -7.117 1 93.12 67 ALA B N 1
ATOM 1697 C CA . ALA B 1 67 ? 0.836 -18.547 -7.5 1 93.12 67 ALA B CA 1
ATOM 1698 C C . ALA B 1 67 ? 0.758 -18.688 -9.016 1 93.12 67 ALA B C 1
ATOM 1700 O O . ALA B 1 67 ? 1.006 -17.734 -9.75 1 93.12 67 ALA B O 1
ATOM 1701 N N . PHE B 1 68 ? 0.465 -19.906 -9.383 1 92.44 68 PHE B N 1
ATOM 1702 C CA . PHE B 1 68 ? 0.092 -20.078 -10.781 1 92.44 68 PHE B CA 1
ATOM 1703 C C . PHE B 1 68 ? -1.273 -19.453 -11.055 1 92.44 68 PHE B C 1
ATOM 1705 O O . PHE B 1 68 ? -2.146 -19.453 -10.188 1 92.44 68 PHE B O 1
ATOM 1712 N N . ARG B 1 69 ? -1.452 -19 -12.273 1 93.75 69 ARG B N 1
ATOM 1713 C CA . ARG B 1 69 ? -2.701 -18.344 -12.656 1 93.75 69 ARG B CA 1
ATOM 1714 C C . ARG B 1 69 ? -3.895 -19.25 -12.398 1 93.75 69 ARG B C 1
ATOM 1716 O O . ARG B 1 69 ? -4.965 -18.797 -12.008 1 93.75 69 ARG B O 1
ATOM 1723 N N . HIS B 1 70 ? -3.723 -20.531 -12.625 1 93.56 70 HIS B N 1
ATOM 1724 C CA . HIS B 1 70 ? -4.84 -21.453 -12.484 1 93.56 70 HIS B CA 1
ATOM 1725 C C . HIS B 1 70 ? -5.215 -21.641 -11.016 1 93.56 70 HIS B C 1
ATOM 1727 O O . HIS B 1 70 ? -6.227 -22.266 -10.711 1 93.56 70 HIS B O 1
ATOM 1733 N N . GLN B 1 71 ? -4.418 -21.125 -10.102 1 96.25 71 GLN B N 1
ATOM 1734 C CA . GLN B 1 71 ? -4.723 -21.172 -8.68 1 96.25 71 GLN B CA 1
ATOM 1735 C C . GLN B 1 71 ? -5.535 -19.938 -8.258 1 96.25 71 GLN B C 1
ATOM 1737 O O . GLN B 1 71 ? -5.754 -19.719 -7.066 1 96.25 71 GLN B O 1
ATOM 1742 N N . ILE B 1 72 ? -5.965 -19.203 -9.188 1 97.62 72 ILE B N 1
ATOM 1743 C CA . ILE B 1 72 ? -6.816 -18.031 -8.953 1 97.62 72 ILE B CA 1
ATOM 1744 C C . ILE B 1 72 ? -8.164 -18.234 -9.641 1 97.62 72 ILE B C 1
ATOM 1746 O O . ILE B 1 72 ? -8.219 -18.625 -10.812 1 97.62 72 ILE B O 1
ATOM 1750 N N . GLU B 1 73 ? -9.18 -18.031 -8.914 1 98.31 73 GLU B N 1
ATOM 1751 C CA . GLU B 1 73 ? -10.531 -17.969 -9.461 1 98.31 73 GLU B CA 1
ATOM 1752 C C . GLU B 1 73 ? -11.078 -16.547 -9.43 1 98.31 73 GLU B C 1
ATOM 1754 O O . GLU B 1 73 ? -11.391 -16.016 -8.359 1 98.31 73 GLU B O 1
ATOM 1759 N N . TYR B 1 74 ? -11.25 -16 -10.594 1 98.12 74 TYR B N 1
ATOM 1760 C CA . TYR B 1 74 ? -11.703 -14.617 -10.711 1 98.12 74 TYR B CA 1
ATOM 1761 C C . TYR B 1 74 ? -13.219 -14.523 -10.578 1 98.12 74 TYR B C 1
ATOM 1763 O O . TYR B 1 74 ? -13.945 -15.281 -11.211 1 98.12 74 TYR B O 1
ATOM 1771 N N . THR B 1 75 ? -13.633 -13.656 -9.75 1 98.5 75 THR B N 1
ATOM 1772 C CA . THR B 1 75 ? -15.062 -13.469 -9.531 1 98.5 75 THR B CA 1
ATOM 1773 C C . THR B 1 75 ? -15.562 -12.219 -10.25 1 98.5 75 THR B C 1
ATOM 1775 O O . THR B 1 75 ? -16.578 -12.25 -10.938 1 98.5 75 THR B O 1
ATOM 1778 N N . SER B 1 76 ? -14.859 -11.062 -10.086 1 98.31 76 SER B N 1
ATOM 1779 C CA . SER B 1 76 ? -15.297 -9.828 -10.719 1 98.31 76 SER B CA 1
ATOM 1780 C C . SER B 1 76 ? -14.148 -8.836 -10.859 1 98.31 76 SER B C 1
ATOM 1782 O O . SER B 1 76 ? -13.219 -8.828 -10.047 1 98.31 76 SER B O 1
ATOM 1784 N N . GLY B 1 77 ? -14.133 -8.102 -11.984 1 98.5 77 GLY B N 1
ATOM 1785 C CA . GLY B 1 77 ? -13.438 -6.82 -12.078 1 98.5 77 GLY B CA 1
ATOM 1786 C C . GLY B 1 77 ? -11.984 -6.957 -12.477 1 98.5 77 GLY B C 1
ATOM 1787 O O . GLY B 1 77 ? -11.281 -5.957 -12.648 1 98.5 77 GLY B O 1
ATOM 1788 N N . TRP B 1 78 ? -11.469 -8.188 -12.609 1 97.94 78 TRP B N 1
ATOM 1789 C CA . TRP B 1 78 ? -10.055 -8.344 -12.922 1 97.94 78 TRP B CA 1
ATOM 1790 C C . TRP B 1 78 ? -9.695 -7.613 -14.211 1 97.94 78 TRP B C 1
ATOM 1792 O O . TRP B 1 78 ? -8.695 -6.902 -14.273 1 97.94 78 TRP B O 1
ATOM 1802 N N . ASP B 1 79 ? -10.539 -7.762 -15.203 1 96.81 79 ASP B N 1
ATOM 1803 C CA . ASP B 1 79 ? -10.266 -7.195 -16.516 1 96.81 79 ASP B CA 1
ATOM 1804 C C . ASP B 1 79 ? -10.414 -5.676 -16.516 1 96.81 79 ASP B C 1
ATOM 1806 O O . ASP B 1 79 ? -9.984 -4.996 -17.438 1 96.81 79 ASP B O 1
ATOM 1810 N N . GLU B 1 80 ? -10.984 -5.078 -15.477 1 98.31 80 GLU B N 1
ATOM 1811 C CA . GLU B 1 80 ? -11.195 -3.637 -15.367 1 98.31 80 GLU B CA 1
ATOM 1812 C C . GLU B 1 80 ? -10.062 -2.967 -14.602 1 98.31 80 GLU B C 1
ATOM 1814 O O . GLU B 1 80 ? -9.984 -1.737 -14.547 1 98.31 80 GLU B O 1
ATOM 1819 N N . LEU B 1 81 ? -9.195 -3.779 -14.07 1 98.75 81 LEU B N 1
ATOM 1820 C CA . LEU B 1 81 ? -8.062 -3.219 -13.344 1 98.75 81 LEU B CA 1
ATOM 1821 C C . LEU B 1 81 ? -7.176 -2.398 -14.273 1 98.75 81 LEU B C 1
ATOM 1823 O O . LEU B 1 81 ? -7.008 -2.746 -15.445 1 98.75 81 LEU B O 1
ATOM 1827 N N . ARG B 1 82 ? -6.656 -1.339 -13.672 1 98.69 82 ARG B N 1
ATOM 1828 C CA . ARG B 1 82 ? -5.641 -0.571 -14.383 1 98.69 82 ARG B CA 1
ATOM 1829 C C . ARG B 1 82 ? -4.281 -1.2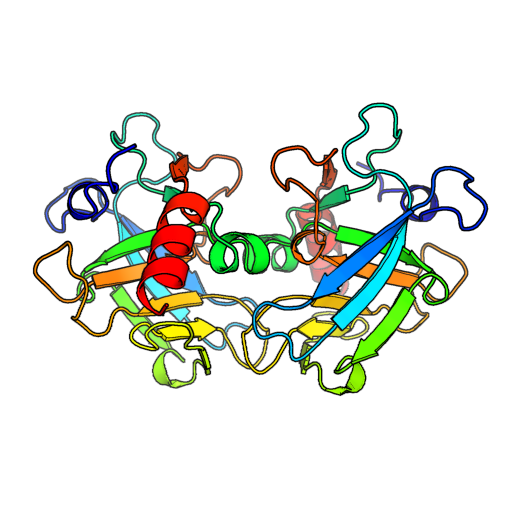6 -14.305 1 98.69 82 ARG B C 1
ATOM 1831 O O . ARG B 1 82 ? -4.02 -2.027 -13.375 1 98.69 82 ARG B O 1
ATOM 1838 N N . SER B 1 83 ? -3.479 -1.045 -15.359 1 98.25 83 SER B N 1
ATOM 1839 C CA . SER B 1 83 ? -2.135 -1.609 -15.43 1 98.25 83 SER B CA 1
ATOM 1840 C C . SER B 1 83 ? -1.078 -0.513 -15.516 1 98.25 83 SER B C 1
ATOM 1842 O O . SER B 1 83 ? -1.212 0.424 -16.312 1 98.25 83 SER B O 1
ATOM 1844 N N . TYR B 1 84 ? -0.121 -0.605 -14.688 1 98.25 84 TYR B N 1
ATOM 1845 C CA . TYR B 1 84 ? 1.056 0.256 -14.727 1 98.25 84 TYR B CA 1
ATOM 1846 C C . TYR B 1 84 ? 2.307 -0.544 -15.07 1 98.25 84 TYR B C 1
ATOM 1848 O O . TYR B 1 84 ? 2.561 -1.594 -14.477 1 98.25 84 TYR B O 1
ATOM 1856 N N . ARG B 1 85 ? 3.004 -0.024 -16.062 1 95.94 85 ARG B N 1
ATOM 1857 C CA . ARG B 1 85 ? 4.258 -0.631 -16.5 1 95.94 85 ARG B CA 1
ATOM 1858 C C . ARG B 1 85 ? 5.406 0.365 -16.406 1 95.94 85 ARG B C 1
ATOM 1860 O O . ARG B 1 85 ? 5.234 1.55 -16.703 1 95.94 85 ARG B O 1
ATOM 1867 N N . PHE B 1 86 ? 6.551 -0.157 -16.078 1 93 86 PHE B N 1
ATOM 1868 C CA . PHE B 1 86 ? 7.746 0.678 -16.016 1 93 86 PHE B CA 1
ATOM 1869 C C . PHE B 1 86 ? 8.992 -0.137 -16.344 1 93 86 PHE B C 1
ATOM 1871 O O . PHE B 1 86 ? 8.906 -1.346 -16.562 1 93 86 PHE B O 1
ATOM 1878 N N . ALA B 1 87 ? 10.164 0.542 -16.422 1 87.81 87 ALA B N 1
ATOM 1879 C CA . ALA B 1 87 ? 11.43 -0.079 -16.781 1 87.81 87 ALA B CA 1
ATOM 1880 C C . ALA B 1 87 ? 11.312 -0.863 -18.078 1 87.81 87 ALA B C 1
ATOM 1882 O O . ALA B 1 87 ? 11.062 -0.284 -19.141 1 87.81 87 ALA B O 1
ATOM 1883 N N . SER B 1 88 ? 11.352 -2.27 -17.969 1 75.56 88 SER B N 1
ATOM 1884 C CA . SER B 1 88 ? 11.25 -3.068 -19.188 1 75.56 88 SER B CA 1
ATOM 1885 C C . SER B 1 88 ? 9.82 -3.072 -19.734 1 75.56 88 SER B C 1
ATOM 1887 O O . SER B 1 88 ? 9.586 -3.475 -20.875 1 75.56 88 SER B O 1
ATOM 1889 N N . LYS B 1 89 ? 8.914 -2.604 -18.953 1 82.62 89 LYS B N 1
ATOM 1890 C CA . LYS B 1 89 ? 7.504 -2.486 -19.297 1 82.62 89 LYS B CA 1
ATOM 1891 C C . LYS B 1 89 ? 6.91 -3.848 -19.656 1 82.62 89 LYS B C 1
ATOM 1893 O O . LYS B 1 89 ? 6.059 -3.945 -20.547 1 82.62 89 LYS B O 1
ATOM 1898 N N . THR B 1 90 ? 7.312 -4.906 -18.938 1 83.44 90 THR B N 1
ATOM 1899 C CA . THR B 1 90 ? 6.891 -6.262 -19.281 1 83.44 90 THR B CA 1
ATOM 1900 C C . THR B 1 90 ? 5.863 -6.777 -18.281 1 83.44 90 THR B C 1
ATOM 1902 O O . THR B 1 90 ? 5.105 -7.699 -18.578 1 83.44 90 THR B O 1
ATOM 1905 N N . TRP B 1 91 ? 5.867 -6.16 -17.125 1 91.06 91 TRP B N 1
ATOM 1906 C CA . TRP B 1 91 ? 4.988 -6.633 -16.062 1 91.06 91 TRP B CA 1
ATOM 1907 C C . TRP B 1 91 ? 3.859 -5.641 -15.812 1 91.06 91 TRP B C 1
ATOM 1909 O O . TRP B 1 91 ? 4.074 -4.426 -15.82 1 91.06 91 TRP B O 1
ATOM 1919 N N . ASP B 1 92 ? 2.701 -6.188 -15.711 1 95.75 92 ASP B N 1
ATOM 1920 C CA . ASP B 1 92 ? 1.546 -5.363 -15.375 1 95.75 92 ASP B CA 1
ATOM 1921 C C . ASP B 1 92 ? 1.369 -5.25 -13.867 1 95.75 92 ASP B C 1
ATOM 1923 O O . ASP B 1 92 ? 0.957 -6.207 -13.211 1 95.75 92 ASP B O 1
ATOM 1927 N N . HIS B 1 93 ? 1.703 -4.121 -13.344 1 98.12 93 HIS B N 1
ATOM 1928 C CA . HIS B 1 93 ? 1.271 -3.828 -11.984 1 98.12 93 HIS B CA 1
ATOM 1929 C C . HIS B 1 93 ? -0.183 -3.369 -11.953 1 98.12 93 HIS B C 1
ATOM 1931 O O . HIS B 1 93 ? -0.495 -2.254 -12.375 1 98.12 93 HIS B O 1
ATOM 1937 N N . LYS B 1 94 ? -1.013 -4.191 -11.43 1 98.75 94 LYS B N 1
ATOM 1938 C CA . LYS B 1 94 ? -2.453 -3.977 -11.539 1 98.75 94 LYS B CA 1
ATOM 1939 C C . LYS B 1 94 ? -3.012 -3.324 -10.281 1 98.75 94 LYS B C 1
ATOM 1941 O O . LYS B 1 94 ? -2.615 -3.672 -9.164 1 98.75 94 LYS B O 1
ATOM 1946 N N . PHE B 1 95 ? -3.926 -2.367 -10.461 1 98.88 95 PHE B N 1
ATOM 1947 C CA . PHE B 1 95 ? -4.559 -1.709 -9.32 1 98.88 95 PHE B CA 1
ATOM 1948 C C . PHE B 1 95 ? -5.984 -1.287 -9.664 1 98.88 95 PHE B C 1
ATOM 1950 O O . PHE B 1 95 ? -6.32 -1.127 -10.836 1 98.88 95 PHE B O 1
ATOM 1957 N N . CYS B 1 96 ? -6.828 -1.173 -8.68 1 98.88 96 CYS B N 1
ATOM 1958 C CA . CYS B 1 96 ? -8.203 -0.733 -8.867 1 98.88 96 CYS B CA 1
ATOM 1959 C C . CYS B 1 96 ? -8.266 0.749 -9.219 1 98.88 96 CYS B C 1
ATOM 1961 O O . CYS B 1 96 ? -7.766 1.588 -8.469 1 98.88 96 CYS B O 1
ATOM 1963 N N . GLY B 1 97 ? -8.883 1.047 -10.32 1 98.62 97 GLY B N 1
ATOM 1964 C CA . GLY B 1 97 ? -8.984 2.43 -10.758 1 98.62 97 GLY B CA 1
ATOM 1965 C C . GLY B 1 97 ? -9.969 3.244 -9.938 1 98.62 97 GLY B C 1
ATOM 1966 O O . GLY B 1 97 ? -9.969 4.473 -10.008 1 98.62 97 GLY B O 1
ATOM 1967 N N . ALA B 1 98 ? -10.75 2.588 -9.156 1 98.44 98 ALA B N 1
ATOM 1968 C CA . ALA B 1 98 ? -11.781 3.264 -8.375 1 98.44 98 ALA B CA 1
ATOM 1969 C C . ALA B 1 98 ? -11.273 3.607 -6.98 1 98.44 98 ALA B C 1
ATOM 1971 O O . ALA B 1 98 ? -11.508 4.711 -6.484 1 98.44 98 ALA B O 1
ATOM 1972 N N . CYS B 1 99 ? -10.539 2.676 -6.348 1 98.56 99 CYS B N 1
ATOM 1973 C CA . CYS B 1 99 ? -10.18 2.934 -4.957 1 98.56 99 CYS B CA 1
ATOM 1974 C C . CYS B 1 99 ? -8.664 2.98 -4.789 1 98.56 99 CYS B C 1
ATOM 1976 O O . CYS B 1 99 ? -8.164 3.258 -3.699 1 98.56 99 CYS B O 1
ATOM 1978 N N . GLY B 1 100 ? -7.949 2.66 -5.785 1 98.69 100 GLY B N 1
ATOM 1979 C CA . GLY B 1 100 ? -6.508 2.842 -5.762 1 98.69 100 GLY B CA 1
ATOM 1980 C C . GLY B 1 100 ? -5.766 1.647 -5.191 1 98.69 100 GLY B C 1
ATOM 1981 O O . GLY B 1 100 ? -4.535 1.632 -5.164 1 98.69 100 GLY B O 1
ATOM 1982 N N . THR B 1 101 ? -6.477 0.578 -4.762 1 98.88 101 THR B N 1
ATOM 1983 C CA . THR B 1 101 ? -5.836 -0.578 -4.145 1 98.88 101 THR B CA 1
ATOM 1984 C C . THR B 1 101 ? -4.914 -1.28 -5.137 1 98.88 101 THR B C 1
ATOM 1986 O O . THR B 1 101 ? -5.316 -1.586 -6.262 1 98.88 101 THR B O 1
ATOM 1989 N N . SER B 1 102 ? -3.631 -1.437 -4.734 1 98.94 102 SER B N 1
ATOM 1990 C CA . SER B 1 102 ? -2.705 -2.262 -5.504 1 98.94 102 SER B CA 1
ATOM 1991 C C . SER B 1 102 ? -3.051 -3.742 -5.379 1 98.94 102 SER B C 1
ATOM 1993 O O . SER B 1 102 ? -3.02 -4.305 -4.281 1 98.94 102 SER B O 1
ATOM 1995 N N . VAL B 1 103 ? -3.287 -4.398 -6.523 1 98.88 103 VAL B N 1
ATOM 1996 C CA . VAL B 1 103 ? -3.846 -5.75 -6.5 1 98.88 103 VAL B CA 1
ATOM 1997 C C . VAL B 1 103 ? -2.725 -6.773 -6.664 1 98.88 103 VAL B C 1
ATOM 1999 O O . VAL B 1 103 ? -2.691 -7.781 -5.953 1 98.88 103 VAL B O 1
ATOM 2002 N N . GLY B 1 104 ? -1.851 -6.562 -7.609 1 98.44 104 GLY B N 1
ATOM 2003 C CA . GLY B 1 104 ? -0.772 -7.512 -7.832 1 98.44 104 GLY B CA 1
ATOM 2004 C C . GLY B 1 104 ? -0.018 -7.266 -9.125 1 98.44 104 GLY B C 1
ATOM 2005 O O . GLY B 1 104 ? -0.12 -6.188 -9.711 1 98.44 104 GLY B O 1
ATOM 2006 N N . ILE B 1 105 ? 0.816 -8.273 -9.445 1 96.44 105 ILE B N 1
ATOM 2007 C CA . ILE B 1 105 ? 1.657 -8.211 -10.633 1 96.44 105 ILE B CA 1
ATOM 2008 C C . ILE B 1 105 ? 1.33 -9.383 -11.555 1 96.44 105 ILE B C 1
ATOM 2010 O O . ILE B 1 105 ? 1.398 -10.547 -11.148 1 96.44 105 ILE B O 1
ATOM 2014 N N . ASP B 1 106 ? 0.913 -9.047 -12.727 1 95.5 106 ASP B N 1
ATOM 2015 C CA . ASP B 1 106 ? 0.74 -10.031 -13.789 1 95.5 106 ASP B CA 1
ATOM 2016 C C . ASP B 1 106 ? 1.971 -10.078 -14.695 1 95.5 106 ASP B C 1
ATOM 2018 O O . ASP B 1 106 ? 2.262 -9.117 -15.414 1 95.5 106 ASP B O 1
ATOM 2022 N N . PHE B 1 107 ? 2.654 -11.234 -14.688 1 91.69 107 PHE B N 1
ATOM 2023 C CA . PHE B 1 107 ? 3.902 -11.359 -15.438 1 91.69 107 PHE B CA 1
ATOM 2024 C C . PHE B 1 107 ? 3.635 -11.781 -16.875 1 91.69 107 PHE B C 1
ATOM 2026 O O . PHE B 1 107 ? 4.57 -12 -17.641 1 91.69 107 PHE B O 1
ATOM 2033 N N . ARG B 1 108 ? 2.459 -11.945 -17.188 1 87.44 108 ARG B N 1
ATOM 2034 C CA . ARG B 1 108 ? 2.004 -12.195 -18.562 1 87.44 108 ARG B CA 1
ATOM 2035 C C . ARG B 1 108 ? 2.695 -13.422 -19.141 1 87.44 108 ARG B C 1
ATOM 2037 O O . ARG B 1 108 ? 3.055 -13.422 -20.328 1 87.44 108 ARG B O 1
ATOM 2044 N N . GLY B 1 109 ? 2.924 -14.391 -18.312 1 83.69 109 GLY B N 1
ATOM 2045 C CA . GLY B 1 109 ? 3.551 -15.617 -18.766 1 83.69 109 GLY B CA 1
ATOM 2046 C C . GLY B 1 109 ? 5.039 -15.469 -19.031 1 83.69 109 GLY B C 1
ATOM 2047 O O . GLY B 1 109 ? 5.668 -16.359 -19.594 1 83.69 109 GLY B O 1
ATOM 2048 N N . LEU B 1 110 ? 5.633 -14.391 -18.703 1 74.88 110 LEU B N 1
ATOM 2049 C CA . LEU B 1 110 ? 7.012 -14.078 -19.062 1 74.88 110 LEU B CA 1
ATOM 2050 C C . LEU B 1 110 ? 7.918 -14.156 -17.844 1 74.88 110 LEU B C 1
ATOM 2052 O O . LEU B 1 110 ? 9.109 -13.859 -17.922 1 74.88 110 LEU B O 1
ATOM 2056 N N . HIS B 1 111 ? 7.457 -14.711 -16.781 1 71.06 111 HIS B N 1
ATOM 2057 C CA . HIS B 1 111 ? 8.328 -14.734 -15.617 1 71.06 111 HIS B CA 1
ATOM 2058 C C . HIS B 1 111 ? 9.5 -15.688 -15.828 1 71.06 111 HIS B C 1
ATOM 2060 O O . HIS B 1 111 ? 9.305 -16.844 -16.219 1 71.06 111 HIS B O 1
ATOM 2066 N N . PRO B 1 112 ? 10.633 -15.109 -15.594 1 63.59 112 PRO B N 1
ATOM 2067 C CA . PRO B 1 112 ? 11.812 -15.906 -15.953 1 63.59 112 PRO B CA 1
ATOM 2068 C C . PRO B 1 112 ? 11.992 -17.125 -15.055 1 63.59 112 PRO B C 1
ATOM 2070 O O . PRO B 1 112 ? 12.609 -18.109 -15.453 1 63.59 112 PRO B O 1
ATOM 2073 N N . LEU B 1 113 ? 11.586 -16.969 -13.938 1 59.62 113 LEU B N 1
ATOM 2074 C CA . LEU B 1 113 ? 12.078 -17.922 -12.953 1 59.62 113 LEU B CA 1
ATOM 2075 C C . LEU B 1 113 ? 11.156 -19.125 -12.867 1 59.62 113 LEU B C 1
ATOM 2077 O O . LEU B 1 113 ? 11.5 -20.141 -12.234 1 59.62 113 LEU B O 1
ATOM 2081 N N . ALA B 1 114 ? 10.055 -19.047 -13.398 1 59.56 114 ALA B N 1
ATOM 2082 C CA . ALA B 1 114 ? 9.242 -20.25 -13.273 1 59.56 114 ALA B CA 1
ATOM 2083 C C . ALA B 1 114 ? 8.555 -20.594 -14.602 1 59.56 114 ALA B C 1
ATOM 2085 O O . ALA B 1 114 ? 8.242 -19.688 -15.383 1 59.56 114 ALA B O 1
ATOM 2086 N N . ALA B 1 115 ? 8.703 -21.812 -14.773 1 64.75 115 ALA B N 1
ATOM 2087 C CA . ALA B 1 115 ? 7.922 -22.359 -15.883 1 64.75 115 ALA B CA 1
ATOM 2088 C C . ALA B 1 115 ? 6.426 -22.203 -15.633 1 64.75 115 ALA B C 1
ATOM 2090 O O . ALA B 1 115 ? 5.938 -22.547 -14.547 1 64.75 115 ALA B O 1
ATOM 2091 N N . GLY B 1 116 ? 5.824 -21.359 -16.406 1 78 116 GLY B N 1
ATOM 2092 C CA . GLY B 1 116 ? 4.375 -21.281 -16.375 1 78 116 GLY B CA 1
ATOM 2093 C C . GLY B 1 116 ? 3.863 -19.859 -16.234 1 78 116 GLY B C 1
ATOM 2094 O O . GLY B 1 116 ? 4.652 -18.906 -16.188 1 78 116 GLY B O 1
ATOM 2095 N N . ASP B 1 117 ? 2.582 -19.75 -16.234 1 90.25 117 ASP B N 1
ATOM 2096 C CA . ASP B 1 117 ? 1.881 -18.484 -16.094 1 90.25 117 ASP B CA 1
ATOM 2097 C C . ASP B 1 117 ? 1.669 -18.125 -14.617 1 90.25 117 ASP B C 1
ATOM 2099 O O . ASP B 1 117 ? 0.754 -18.656 -13.977 1 90.25 117 ASP B O 1
ATOM 2103 N N . ILE B 1 118 ? 2.551 -17.219 -14.109 1 91.31 118 ILE B N 1
ATOM 2104 C CA . ILE B 1 118 ? 2.586 -16.891 -12.695 1 91.31 118 ILE B CA 1
ATOM 2105 C C . ILE B 1 118 ? 2.043 -15.469 -12.484 1 91.31 118 ILE B C 1
ATOM 2107 O O . ILE B 1 118 ? 2.219 -14.602 -13.344 1 91.31 118 ILE B O 1
ATOM 2111 N N . ILE B 1 119 ? 1.425 -15.32 -11.352 1 93.69 119 ILE B N 1
ATOM 2112 C CA . ILE B 1 119 ? 0.931 -14.023 -10.906 1 93.69 119 ILE B CA 1
ATOM 2113 C C . ILE B 1 119 ? 1.355 -13.773 -9.461 1 93.69 119 ILE B C 1
ATOM 2115 O O . ILE B 1 119 ? 1.435 -14.711 -8.664 1 93.69 119 ILE B O 1
ATOM 2119 N N . ALA B 1 120 ? 1.689 -12.594 -9.156 1 95.88 120 ALA B N 1
ATOM 2120 C CA . ALA B 1 120 ? 1.891 -12.18 -7.77 1 95.88 120 ALA B CA 1
ATOM 2121 C C . ALA B 1 120 ? 0.694 -11.383 -7.258 1 95.88 120 ALA B C 1
ATOM 2123 O O . ALA B 1 120 ? 0.222 -10.461 -7.926 1 95.88 120 ALA B O 1
ATOM 2124 N N . ILE B 1 121 ? 0.227 -11.75 -6.09 1 98 121 ILE B N 1
ATOM 2125 C CA . ILE B 1 121 ? -0.935 -11.094 -5.5 1 98 121 ILE B CA 1
ATOM 2126 C C . ILE B 1 121 ? -0.53 -10.391 -4.207 1 98 121 ILE B C 1
ATOM 2128 O O . ILE B 1 121 ? 0.247 -10.93 -3.416 1 98 121 ILE B O 1
ATOM 2132 N N . ASN B 1 122 ? -1.03 -9.164 -4.051 1 98.81 122 ASN B N 1
ATOM 2133 C CA . ASN B 1 122 ? -0.868 -8.43 -2.799 1 98.81 122 ASN B CA 1
ATOM 2134 C C . ASN B 1 122 ? -1.642 -9.086 -1.66 1 98.81 122 ASN B C 1
ATOM 2136 O O . ASN B 1 122 ? -2.873 -9.094 -1.665 1 98.81 122 ASN B O 1
ATOM 2140 N N . ALA B 1 123 ? -0.949 -9.547 -0.68 1 98.69 123 ALA B N 1
ATOM 2141 C CA . ALA B 1 123 ? -1.561 -10.289 0.419 1 98.69 123 ALA B CA 1
ATOM 2142 C C . ALA B 1 123 ? -2.475 -9.391 1.247 1 98.69 123 ALA B C 1
ATOM 2144 O O . ALA B 1 123 ? -3.305 -9.875 2.018 1 98.69 123 ALA B O 1
ATOM 2145 N N . ARG B 1 124 ? -2.377 -8.133 1.106 1 98.62 124 ARG B N 1
ATOM 2146 C CA . ARG B 1 124 ? -3.203 -7.172 1.833 1 98.62 124 ARG B CA 1
ATOM 2147 C C . ARG B 1 124 ? -4.668 -7.281 1.415 1 98.62 124 ARG B C 1
ATOM 2149 O O . ARG B 1 124 ? -5.555 -6.766 2.1 1 98.62 124 ARG B O 1
ATOM 2156 N N . LEU B 1 125 ? -4.91 -7.941 0.328 1 98.5 125 LEU B N 1
ATOM 2157 C CA . LEU B 1 125 ? -6.273 -8.07 -0.18 1 98.5 125 LEU B CA 1
ATOM 2158 C C . LEU B 1 125 ? -6.977 -9.273 0.444 1 98.5 125 LEU B C 1
ATOM 2160 O O . LEU B 1 125 ? -8.195 -9.422 0.313 1 98.5 125 LEU B O 1
ATOM 2164 N N . LEU B 1 126 ? -6.238 -10.125 1.055 1 98.31 126 LEU B N 1
ATOM 2165 C CA . LEU B 1 126 ? -6.797 -11.375 1.555 1 98.31 126 LEU B CA 1
ATOM 2166 C C . LEU B 1 126 ? -7.719 -11.125 2.744 1 98.31 126 LEU B C 1
ATOM 2168 O O . LEU B 1 126 ? -7.406 -10.305 3.613 1 98.31 126 LEU B O 1
ATOM 2172 N N . GLN B 1 127 ? -8.758 -11.797 2.695 1 96.56 127 GLN B N 1
ATOM 2173 C CA . GLN B 1 127 ? -9.672 -11.758 3.832 1 96.56 127 GLN B CA 1
ATOM 2174 C C . GLN B 1 127 ? -9.32 -12.836 4.852 1 96.56 127 GLN B C 1
ATOM 2176 O O . GLN B 1 127 ? -8.82 -13.906 4.492 1 96.56 127 GLN B O 1
ATOM 2181 N N . GLY B 1 128 ? -9.492 -12.508 6.102 1 92.94 128 GLY B N 1
ATOM 2182 C CA . GLY B 1 128 ? -9.297 -13.492 7.156 1 92.94 128 GLY B CA 1
ATOM 2183 C C . GLY B 1 128 ? -7.844 -13.648 7.562 1 92.94 128 GLY B C 1
ATOM 2184 O O . GLY B 1 128 ? -7.477 -14.641 8.203 1 92.94 128 GLY B O 1
ATOM 2185 N N . VAL B 1 129 ? -7.043 -12.781 7.105 1 94.19 129 VAL B N 1
ATOM 2186 C CA . VAL B 1 129 ? -5.621 -12.828 7.43 1 94.19 129 VAL B CA 1
ATOM 2187 C C . VAL B 1 129 ? -5.23 -11.594 8.234 1 94.19 129 VAL B C 1
ATOM 2189 O O . VAL B 1 129 ? -5.734 -10.5 7.977 1 94.19 129 VAL B O 1
ATOM 2192 N N . ASP B 1 130 ? -4.418 -11.828 9.25 1 94.69 130 ASP B N 1
ATOM 2193 C CA . ASP B 1 130 ? -3.807 -10.727 9.984 1 94.69 130 ASP B CA 1
ATOM 2194 C C . ASP B 1 130 ? -2.461 -10.336 9.375 1 94.69 130 ASP B C 1
ATOM 2196 O O . ASP B 1 130 ? -1.475 -11.062 9.523 1 94.69 130 ASP B O 1
ATOM 2200 N N . ILE B 1 131 ? -2.406 -9.156 8.805 1 96 131 ILE B N 1
ATOM 2201 C CA . ILE B 1 131 ? -1.23 -8.758 8.039 1 96 131 ILE B CA 1
ATOM 2202 C C . ILE B 1 131 ? -0.018 -8.672 8.961 1 96 131 ILE B C 1
ATOM 2204 O O . ILE B 1 131 ? 1.118 -8.859 8.523 1 96 131 ILE B O 1
ATOM 2208 N N . ASP B 1 132 ? -0.241 -8.43 10.203 1 94.38 132 ASP B N 1
ATOM 2209 C CA . ASP B 1 132 ? 0.854 -8.266 11.156 1 94.38 132 ASP B CA 1
ATOM 2210 C C . ASP B 1 132 ? 1.413 -9.625 11.586 1 94.38 132 ASP B C 1
ATOM 2212 O O . ASP B 1 132 ? 2.475 -9.695 12.203 1 94.38 132 ASP B O 1
ATOM 2216 N N . LYS B 1 133 ? 0.767 -10.68 11.211 1 96 133 LYS B N 1
ATOM 2217 C CA . LYS B 1 133 ? 1.189 -12.008 11.625 1 96 133 LYS B CA 1
ATOM 2218 C C . LYS B 1 133 ? 1.709 -12.812 10.438 1 96 133 LYS B C 1
ATOM 2220 O O . LYS B 1 133 ? 2.088 -13.977 10.586 1 96 133 LYS B O 1
ATOM 2225 N N . LEU B 1 134 ? 1.735 -12.242 9.297 1 97.25 134 LEU B N 1
ATOM 2226 C CA . LEU B 1 134 ? 2.221 -12.945 8.117 1 97.25 134 LEU B CA 1
ATOM 2227 C C . LEU B 1 134 ? 3.682 -13.352 8.281 1 97.25 134 LEU B C 1
ATOM 2229 O O . LEU B 1 134 ? 4.469 -12.617 8.891 1 97.25 134 LEU B O 1
ATOM 2233 N N . ASN B 1 135 ? 3.994 -14.562 7.77 1 96.12 135 ASN B N 1
ATOM 2234 C CA . ASN B 1 135 ? 5.387 -14.984 7.676 1 96.12 135 ASN B CA 1
ATOM 2235 C C . ASN B 1 135 ? 6.094 -14.344 6.488 1 96.12 135 ASN B C 1
ATOM 2237 O O . ASN B 1 135 ? 5.938 -14.789 5.352 1 96.12 135 ASN B O 1
ATOM 2241 N N . LEU B 1 136 ? 6.926 -13.328 6.785 1 96.19 136 LEU B N 1
ATOM 2242 C CA . LEU B 1 136 ? 7.492 -12.469 5.75 1 96.19 136 LEU B CA 1
ATOM 2243 C C . LEU B 1 136 ? 8.906 -12.914 5.387 1 96.19 136 LEU B C 1
ATOM 2245 O O . LEU B 1 136 ? 9.68 -13.305 6.266 1 96.19 136 LEU B O 1
ATOM 2249 N N . ARG B 1 137 ? 9.188 -12.781 4.152 1 94.25 137 ARG B N 1
ATOM 2250 C CA . ARG B 1 137 ? 10.539 -12.938 3.621 1 94.25 137 ARG B CA 1
ATOM 2251 C C . ARG B 1 137 ? 11.055 -11.625 3.045 1 94.25 137 ARG B C 1
ATOM 2253 O O . ARG B 1 137 ? 10.594 -11.18 1.988 1 94.25 137 ARG B O 1
ATOM 2260 N N . PRO B 1 138 ? 12 -11.047 3.715 1 93.88 138 PRO B N 1
ATOM 2261 C CA . PRO B 1 138 ? 12.578 -9.828 3.143 1 93.88 138 PRO B CA 1
ATOM 2262 C C . PRO B 1 138 ? 13.398 -10.094 1.889 1 93.88 138 PRO B C 1
ATOM 2264 O O . PRO B 1 138 ? 14.102 -11.109 1.812 1 93.88 138 PRO B O 1
ATOM 2267 N N . VAL B 1 139 ? 13.234 -9.258 0.916 1 92.62 139 VAL B N 1
ATOM 2268 C CA . VAL B 1 139 ? 14.008 -9.312 -0.317 1 92.62 139 VAL B CA 1
ATOM 2269 C C . VAL B 1 139 ? 14.594 -7.938 -0.619 1 92.62 139 VAL B C 1
ATOM 2271 O O . VAL B 1 139 ? 13.914 -6.918 -0.47 1 92.62 139 VAL B O 1
ATOM 2274 N N . ASN B 1 140 ? 15.867 -7.938 -0.99 1 92.31 140 ASN B N 1
ATOM 2275 C CA . ASN B 1 140 ? 16.531 -6.688 -1.361 1 92.31 140 ASN B CA 1
ATOM 2276 C C . ASN B 1 140 ? 16.344 -6.375 -2.844 1 92.31 140 ASN B C 1
ATOM 2278 O O . ASN B 1 140 ? 17.281 -6.512 -3.633 1 92.31 140 ASN B O 1
ATOM 2282 N N . GLY B 1 141 ? 15.203 -5.91 -3.141 1 91.56 141 GLY B N 1
ATOM 2283 C CA . GLY B 1 141 ? 14.891 -5.59 -4.523 1 91.56 141 GLY B CA 1
ATOM 2284 C C . GLY B 1 141 ? 15.594 -4.344 -5.023 1 91.56 141 GLY B C 1
ATOM 2285 O O . GLY B 1 141 ? 15.773 -4.168 -6.23 1 91.56 141 GLY B O 1
ATOM 2286 N N . ARG B 1 142 ? 15.914 -3.506 -4.168 1 88.25 142 ARG B N 1
ATOM 2287 C CA . ARG B 1 142 ? 16.641 -2.293 -4.531 1 88.25 142 ARG B CA 1
ATOM 2288 C C . ARG B 1 142 ? 17.969 -2.629 -5.207 1 88.25 142 ARG B C 1
ATOM 2290 O O . ARG B 1 142 ? 18.375 -1.948 -6.148 1 88.25 142 ARG B O 1
ATOM 2297 N N . ALA B 1 143 ? 18.562 -3.605 -4.727 1 83.94 143 ALA B N 1
ATOM 2298 C CA . ALA B 1 143 ? 19.844 -4.027 -5.289 1 83.94 143 ALA B CA 1
ATOM 2299 C C . ALA B 1 143 ? 19.656 -4.629 -6.68 1 83.94 143 ALA B C 1
ATOM 2301 O O . ALA B 1 143 ? 20.547 -4.527 -7.527 1 83.94 143 ALA B O 1
ATOM 2302 N N . TYR B 1 144 ? 18.516 -5.238 -6.879 1 73.31 144 TYR B N 1
ATOM 2303 C CA . TYR B 1 144 ? 18.25 -5.855 -8.172 1 73.31 144 TYR B CA 1
ATOM 2304 C C . TYR B 1 144 ? 17.875 -4.809 -9.211 1 73.31 144 TYR B C 1
ATOM 2306 O O . TYR B 1 144 ? 18.25 -4.926 -10.383 1 73.31 144 TYR B O 1
ATOM 2314 N N . GLN B 1 145 ? 17.078 -3.891 -8.828 1 60.97 145 GLN B N 1
ATOM 2315 C CA . GLN B 1 145 ? 16.688 -2.811 -9.727 1 60.97 145 GLN B CA 1
ATOM 2316 C C . GLN B 1 145 ? 17.922 -2.016 -10.18 1 60.97 145 GLN B C 1
ATOM 2318 O O . GLN B 1 145 ? 17.984 -1.575 -11.328 1 60.97 145 GLN B O 1
ATOM 2323 N N . ALA B 1 146 ? 18.719 -1.732 -9.227 1 51.16 146 ALA B N 1
ATOM 2324 C CA . ALA B 1 146 ? 19.953 -1.058 -9.578 1 51.16 146 ALA B CA 1
ATOM 2325 C C . ALA B 1 146 ? 20.672 -1.778 -10.711 1 51.16 146 ALA B C 1
ATOM 2327 O O . ALA B 1 146 ? 21.281 -1.14 -11.586 1 51.16 146 ALA B O 1
ATOM 2328 N N . GLY B 1 147 ? 20.531 -3.01 -10.555 1 44.44 147 GLY B N 1
ATOM 2329 C CA . GLY B 1 147 ? 21.156 -3.746 -11.641 1 44.44 147 GLY B CA 1
ATOM 2330 C C . GLY B 1 147 ? 20.453 -3.559 -12.969 1 44.44 147 GLY B C 1
ATOM 2331 O O . GLY B 1 147 ? 21.094 -3.605 -14.023 1 44.44 147 GLY B O 1
ATOM 2332 N N . TYR B 1 148 ? 19.156 -3.473 -12.883 1 46.09 148 TYR B N 1
ATOM 2333 C CA . TYR B 1 148 ? 18.438 -3.244 -14.125 1 46.09 148 TYR B CA 1
ATOM 2334 C C . TYR B 1 148 ? 18.719 -1.848 -14.672 1 46.09 148 TYR B C 1
ATOM 2336 O O . TYR B 1 148 ? 18.75 -1.646 -15.891 1 46.09 148 TYR B O 1
ATOM 2344 N N . ASN B 1 149 ? 18.641 -0.826 -13.828 1 43.19 149 ASN B N 1
ATOM 2345 C CA . ASN B 1 149 ? 19 0.505 -14.305 1 43.19 149 ASN B CA 1
ATOM 2346 C C . ASN B 1 149 ? 20.422 0.532 -14.859 1 43.19 149 ASN B C 1
ATOM 2348 O O . ASN B 1 149 ? 20.734 1.316 -15.758 1 43.19 149 ASN B O 1
ATOM 2352 N N . GLU B 1 150 ? 21.297 -0.166 -14.297 1 35.78 150 GLU B N 1
ATOM 2353 C CA . GLU B 1 150 ? 22.641 -0.212 -14.875 1 35.78 150 GLU B CA 1
ATOM 2354 C C . GLU B 1 150 ? 22.641 -0.984 -16.188 1 35.78 150 GLU B C 1
ATOM 2356 O O . GLU B 1 150 ? 23.547 -0.817 -17.016 1 35.78 150 GLU B O 1
ATOM 2361 N N . GLN B 1 151 ? 21.828 -1.891 -16.375 1 31.97 151 GLN B N 1
ATOM 2362 C CA . GLN B 1 151 ? 21.938 -2.557 -17.672 1 31.97 151 GLN B CA 1
ATOM 2363 C C . GLN B 1 151 ? 21.375 -1.682 -18.781 1 31.97 151 GLN B C 1
ATOM 2365 O O . GLN B 1 151 ? 21.641 -1.922 -19.969 1 31.97 151 GLN B O 1
ATOM 2370 N N . ASP B 1 152 ? 20.297 -0.965 -18.547 1 31.59 152 ASP B N 1
ATOM 2371 C CA . ASP B 1 152 ? 19.953 -0.15 -19.719 1 31.59 152 ASP B CA 1
ATOM 2372 C C . ASP B 1 152 ? 20.938 1.008 -19.875 1 31.59 152 ASP B C 1
ATOM 2374 O O . ASP B 1 152 ? 20.719 1.907 -20.688 1 31.59 152 ASP B O 1
ATOM 2378 N N . VAL B 1 153 ? 21.984 1.126 -19.031 1 25.17 153 VAL B N 1
ATOM 2379 C CA . VAL B 1 153 ? 22.969 2.002 -19.656 1 25.17 153 VAL B CA 1
ATOM 2380 C C . VAL B 1 153 ? 23.875 1.185 -20.562 1 25.17 153 VAL B C 1
ATOM 2382 O O . VAL B 1 153 ? 24.203 0.038 -20.266 1 25.17 153 VAL B O 1
#

InterPro domains:
  IPR006913 CENP-V/GFA domain [PF04828] (23-105)
  IPR006913 CENP-V/GFA domain [PS51891] (21-145)
  IPR011057 Mss4-like superfamily [SSF51316] (13-134)
  IPR052355 Centromere protein V-like [PTHR28620] (17-151)

Sequence (306 aa):
MSKPDFAELLAAPENPNNVWYPCSCHCGATSFKILHEPLESPSSKPAPVIKCNCSMCVKTGYLLIYAFRHQIEYTSGWDELRSYRFASKTWDHKFCGACGTSVGIDFRGLHPLAAGDIIAINARLLQGVDIDKLNLRPVNGRAYQAGYNEQDVMSKPDFAELLAAPENPNNVWYPCSCHCGATSFKILHEPLESPSSKPAPVIKCNCSMCVKTGYLLIYAFRHQIEYTSGWDELRSYRFASKTWDHKFCGACGTSVGIDFRGLHPLAAGDIIAINARLLQGVDIDKLNLRPVNGRAYQAGYNEQDV

pLDDT: mean 88.13, std 16.32, range [24.66, 98.94]

Nearest PDB structures (foldseek):
  3fac-assembly6_F  TM=8.365E-01  e=1.173E-08  Cereibacter sphaeroides 2.4.1
  2kv1-assembly1_A  TM=5.908E-01  e=8.036E-01  Mus musculus
  7d5z-assembly3_E  TM=2.399E-01  e=2.539E+00  human gammaherpesvirus 4
  7d9t-assembly1_B  TM=1.904E-01  e=5.926E+00  Homo sapiens
  3fac-assembly6_F  TM=8.344E-01  e=9.350E-09  Cereibacter sphaeroides 2.4.1

Radius of gyration: 19.35 Å; Cα contacts (8 Å, |Δi|>4): 679; chains: 2; bounding box: 50×56×43 Å

Solvent-accessible surface area (backbone atoms only — not comparable to full-atom values): 16285 Å² total; per-residue (Å²): 132,75,76,76,65,53,59,66,35,39,38,59,87,78,48,84,67,45,42,77,34,48,32,36,46,85,80,53,66,28,31,32,33,38,51,31,53,68,53,54,45,81,80,42,80,61,43,48,28,37,38,42,58,19,74,64,32,44,38,40,40,46,32,33,33,38,28,47,51,87,38,44,50,82,70,38,43,69,89,67,39,38,66,28,62,58,94,88,52,66,43,34,40,28,16,38,78,69,62,26,23,56,48,31,3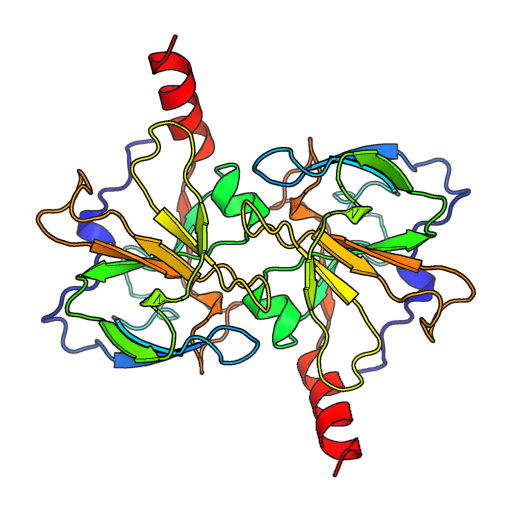8,42,30,78,54,60,45,85,67,38,94,54,48,44,32,34,35,26,54,52,30,39,55,96,61,60,82,90,54,47,24,66,30,82,40,74,34,44,66,55,47,52,49,51,62,52,58,77,96,133,76,76,75,67,54,59,69,34,39,38,59,88,79,47,85,68,44,43,78,34,49,31,38,45,85,81,52,65,29,31,32,33,37,51,31,54,68,52,53,44,80,81,42,79,60,43,46,29,36,39,42,58,20,71,65,34,43,39,40,41,47,33,32,34,38,29,46,51,87,37,44,50,81,71,38,42,68,88,67,40,38,67,27,62,58,94,89,53,66,44,34,40,28,17,38,80,68,61,26,24,57,48,31,37,40,30,78,53,60,46,85,67,39,94,52,46,43,33,35,37,26,53,53,30,40,55,96,60,60,81,91,52,46,24,67,29,81,39,73,34,44,66,53,47,52,49,50,62,54,58,77,95

Secondary structure (DSSP, 8-state):
-----GGGGB--TT-TT-EEEEEE-SSSSSEEEEEE--SS-TT-SS-SEEEE-SHHHHHHT--EEEEEGGGEEEEE-GGG-EEE--TT--SEEEE-TTT--EEEEE-TT--SSSSS-EEEEEGGGBTT--GGG--EEEE-HHHHHHHHHHHT-/-----GGGGB--TT-TT-EEEEEE-SSSSSEEEEEE--SS-TT-SS-SEEEE-SHHHHHHT--EEEEEGGGEEEEE-GGG-EEE--TT--SEEEE-TTT--EEEEE-TT--TTSSS-EEEEEGGGBTT--GGG--EEEE-HHHHHHHHHHHT-

Organism: NCBI:txid72228

Foldseek 3Di:
DDDPLCVLLEADPPPPQWDKWWFADDVRQWIKIFTHHDFLDPPRVPRNWEQEDAPVCVVQVFTKGKYAPVRMGTDHNPVVWDFDADQVRQKTQTAHPPPGHGFWIFNVCVDDNDHHGMIIGRCVGTPPDDPVSGNYDYDHVNVVVVVSVVVVD/DDDPLCVLLEADPPPPQWDKWWFADPVRQWIKIFTHHDFLDPPRVVRNWEQEDAPVCVVQVFTKGKYAPVRMGTDHNPVVWQFDADQVRQKTQTAHPPPGHGFWIFNVCVDDNDHHGMIIGRCVGTPPDDPVRGNYDYDHVNVVVVVSVVVVD